Protein AF-A0A938ETY9-F1 (afdb_monomer_lite)

Structure (mmCIF, N/CA/C/O backbone):
data_AF-A0A938ETY9-F1
#
_entry.id   AF-A0A938ETY9-F1
#
loop_
_atom_site.group_PDB
_atom_site.id
_atom_site.type_symbol
_atom_site.label_atom_id
_atom_site.label_alt_id
_atom_site.label_comp_id
_atom_site.label_asym_id
_atom_site.label_entity_id
_atom_site.label_seq_id
_atom_site.pdbx_PDB_ins_code
_atom_site.Cartn_x
_atom_site.Cartn_y
_atom_site.Cartn_z
_atom_site.occupancy
_atom_site.B_iso_or_equiv
_atom_site.auth_seq_id
_atom_site.auth_comp_id
_atom_site.auth_asym_id
_atom_site.auth_atom_id
_atom_site.pdbx_PDB_model_num
ATOM 1 N N . MET A 1 1 ? 8.915 -9.942 -6.427 1.00 83.00 1 MET A N 1
ATOM 2 C CA . MET A 1 1 ? 9.660 -8.793 -6.999 1.00 83.00 1 MET A CA 1
ATOM 3 C C . MET A 1 1 ? 10.674 -9.267 -8.047 1.00 83.00 1 MET A C 1
ATOM 5 O O . MET A 1 1 ? 11.143 -10.395 -7.948 1.00 83.00 1 MET A O 1
ATOM 9 N N . VAL A 1 2 ? 10.966 -8.439 -9.049 1.00 86.56 2 VAL A N 1
ATOM 10 C CA . VAL A 1 2 ? 11.910 -8.618 -10.162 1.00 86.56 2 VAL A CA 1
ATOM 11 C C . VAL A 1 2 ? 12.822 -7.395 -10.274 1.00 86.56 2 VAL A C 1
ATOM 13 O O . VAL A 1 2 ? 12.471 -6.306 -9.812 1.00 86.56 2 VAL A O 1
ATOM 16 N N . LEU A 1 3 ? 13.989 -7.602 -10.878 1.00 88.69 3 LEU A N 1
ATOM 17 C CA . LEU A 1 3 ? 14.962 -6.559 -11.181 1.00 88.69 3 LEU A CA 1
ATOM 18 C C . LEU A 1 3 ? 14.687 -5.970 -12.567 1.00 88.69 3 LEU A C 1
ATOM 20 O O . LEU A 1 3 ? 14.508 -6.713 -13.529 1.00 88.69 3 LEU A O 1
ATOM 24 N N . LEU A 1 4 ? 14.698 -4.644 -12.658 1.00 87.69 4 LEU A N 1
ATOM 25 C CA . LEU A 1 4 ? 14.612 -3.883 -13.901 1.00 87.69 4 LEU A CA 1
ATOM 26 C C . LEU A 1 4 ? 15.949 -3.166 -14.131 1.00 87.69 4 LEU A C 1
ATOM 28 O O . LEU A 1 4 ? 16.333 -2.306 -13.337 1.00 87.69 4 LEU A O 1
ATOM 32 N N . LYS A 1 5 ? 16.661 -3.520 -15.203 1.00 86.12 5 LYS A N 1
ATOM 33 C CA . LYS A 1 5 ? 17.934 -2.901 -15.604 1.00 86.12 5 LYS A CA 1
ATOM 34 C C . LYS A 1 5 ? 17.724 -1.591 -16.366 1.00 86.12 5 LYS A C 1
ATOM 36 O O . LYS A 1 5 ? 16.824 -1.493 -17.211 1.00 86.12 5 LYS A O 1
ATOM 41 N N . LYS A 1 6 ? 18.611 -0.625 -16.112 1.00 80.69 6 LYS A N 1
ATOM 42 C CA . LYS A 1 6 ? 18.756 0.621 -16.879 1.00 80.69 6 LYS A CA 1
ATOM 43 C C . LYS A 1 6 ? 19.886 0.564 -17.922 1.00 80.69 6 LYS A C 1
ATOM 45 O O . LYS A 1 6 ? 20.919 -0.042 -17.646 1.00 80.69 6 LYS A O 1
ATOM 50 N N . PRO A 1 7 ? 19.766 1.345 -19.015 1.00 77.25 7 PRO A N 1
ATOM 51 C CA . PRO A 1 7 ? 18.503 1.761 -19.632 1.00 77.25 7 PRO A CA 1
ATOM 52 C C . PRO A 1 7 ? 17.811 0.540 -20.268 1.00 77.25 7 PRO A C 1
ATOM 54 O O . PRO A 1 7 ? 18.470 -0.446 -20.583 1.00 77.25 7 PRO A O 1
ATOM 57 N N . GLY A 1 8 ? 16.491 0.580 -20.459 1.00 83.50 8 GLY A N 1
ATOM 58 C CA . GLY A 1 8 ? 15.776 -0.472 -21.194 1.00 83.50 8 GLY A CA 1
ATOM 59 C C . GLY A 1 8 ? 14.474 -0.874 -20.521 1.00 83.50 8 GLY A C 1
ATOM 60 O O . GLY A 1 8 ? 13.440 -0.279 -20.795 1.00 83.50 8 GLY A O 1
ATOM 61 N N . SER A 1 9 ? 14.531 -1.849 -19.609 1.00 88.75 9 SER A N 1
ATOM 62 C CA . SER A 1 9 ? 13.335 -2.413 -18.947 1.00 88.75 9 SER A CA 1
ATOM 63 C C . SER A 1 9 ? 12.572 -1.425 -18.055 1.00 88.75 9 SER A C 1
ATOM 65 O O . SER A 1 9 ? 11.442 -1.692 -17.651 1.00 88.75 9 SER A O 1
ATOM 67 N N . ILE A 1 10 ? 13.179 -0.276 -17.747 1.00 93.31 10 ILE A N 1
ATOM 68 C CA . ILE A 1 10 ? 12.539 0.817 -17.027 1.00 93.31 10 ILE A CA 1
ATOM 69 C C . ILE A 1 10 ? 13.013 2.178 -17.525 1.00 93.31 10 ILE A C 1
ATOM 71 O O . ILE A 1 10 ? 14.208 2.412 -17.731 1.00 93.31 10 ILE A O 1
ATOM 75 N N . SER A 1 11 ? 12.074 3.112 -17.638 1.00 92.81 11 SER A N 1
ATOM 76 C CA . SER A 1 11 ? 12.370 4.536 -17.772 1.00 92.81 11 SER A CA 1
ATOM 77 C C . SER A 1 11 ? 11.334 5.373 -17.026 1.00 92.81 11 SER A C 1
ATOM 79 O O . SER A 1 11 ? 10.217 4.927 -16.768 1.00 92.81 11 SER A O 1
ATOM 81 N N . PHE A 1 12 ? 11.709 6.587 -16.635 1.00 89.75 12 PHE A N 1
ATOM 82 C CA . PHE A 1 12 ? 10.790 7.519 -15.998 1.00 89.75 12 PHE A CA 1
ATOM 83 C C . PHE A 1 12 ? 11.044 8.936 -16.503 1.00 89.75 12 PHE A C 1
ATOM 85 O O . PHE A 1 12 ? 12.187 9.375 -16.628 1.00 89.75 12 PHE A O 1
ATOM 92 N N . ASN A 1 13 ? 9.964 9.659 -16.768 1.00 87.06 13 ASN A N 1
ATOM 93 C CA . ASN A 1 13 ? 9.965 11.099 -16.999 1.00 87.06 13 ASN A CA 1
ATOM 94 C C . ASN A 1 13 ? 8.938 11.721 -16.041 1.00 87.06 13 ASN A C 1
ATOM 96 O O . ASN A 1 13 ? 8.049 11.012 -15.599 1.00 87.06 13 ASN A O 1
ATOM 100 N N . LYS A 1 14 ? 9.077 13.003 -15.678 1.00 79.94 14 LYS A N 1
ATOM 101 C CA . LYS A 1 14 ? 8.240 13.779 -14.724 1.00 79.94 14 LYS A CA 1
ATOM 102 C C . LYS A 1 14 ? 7.082 13.026 -14.025 1.00 79.94 14 LYS A C 1
ATOM 104 O O . LYS A 1 14 ? 7.160 12.809 -12.820 1.00 79.94 14 LYS A O 1
ATOM 109 N N . ASN A 1 15 ? 6.043 12.638 -14.775 1.00 87.00 15 ASN A N 1
ATOM 110 C CA . ASN A 1 15 ? 4.833 11.977 -14.269 1.00 87.00 15 ASN A CA 1
ATOM 111 C C . ASN A 1 15 ? 4.540 10.599 -14.900 1.00 87.00 15 ASN A C 1
ATOM 113 O O . ASN A 1 15 ? 3.442 10.072 -14.723 1.00 87.00 15 ASN A O 1
ATOM 117 N N . GLN A 1 16 ? 5.466 10.030 -15.668 1.00 94.06 16 GLN A N 1
ATOM 118 C CA . GLN A 1 16 ? 5.299 8.750 -16.348 1.00 94.06 16 GLN A CA 1
ATOM 119 C C . GLN A 1 16 ? 6.399 7.771 -15.945 1.00 94.06 16 GLN A C 1
ATOM 121 O O . GLN A 1 16 ? 7.589 8.095 -15.981 1.00 94.06 16 GLN A O 1
ATOM 126 N N . LEU A 1 17 ? 5.990 6.555 -15.611 1.00 95.44 17 LEU A N 1
ATOM 127 C CA . LEU A 1 17 ? 6.859 5.409 -15.388 1.00 95.44 17 LEU A CA 1
ATOM 128 C C . LEU A 1 17 ? 6.568 4.371 -16.470 1.00 95.44 17 LEU A C 1
ATOM 130 O O . LEU A 1 17 ? 5.429 3.939 -16.598 1.00 95.44 17 LEU A O 1
ATOM 134 N N . TYR A 1 18 ? 7.582 3.954 -17.216 1.00 96.69 18 TYR A N 1
ATOM 135 C CA . TYR A 1 18 ? 7.476 2.884 -18.203 1.00 96.69 18 TYR A CA 1
ATOM 136 C C . TYR A 1 18 ? 8.218 1.660 -17.683 1.00 96.69 18 TYR A C 1
ATOM 138 O O . TYR A 1 18 ? 9.385 1.764 -17.301 1.00 96.69 18 TYR A O 1
ATOM 146 N N . VAL A 1 19 ? 7.543 0.515 -17.675 1.00 96.75 19 VAL A N 1
ATOM 147 C CA . VAL A 1 19 ? 8.078 -0.782 -17.260 1.00 96.75 19 VAL A CA 1
ATOM 148 C C . VAL A 1 19 ? 7.863 -1.771 -18.403 1.00 96.75 19 VAL A C 1
ATOM 150 O O . VAL A 1 19 ? 6.727 -2.126 -18.713 1.00 96.75 19 VAL A O 1
ATOM 153 N N . ASP A 1 20 ? 8.950 -2.225 -19.024 1.00 96.56 20 ASP A N 1
ATOM 154 C CA . ASP A 1 20 ? 8.904 -3.272 -20.047 1.00 96.56 20 ASP A CA 1
ATOM 155 C C . ASP A 1 20 ? 9.263 -4.619 -19.414 1.00 96.56 20 ASP A C 1
ATOM 157 O O . ASP A 1 20 ? 10.429 -4.915 -19.137 1.00 96.56 20 ASP A O 1
ATOM 161 N N . LEU A 1 21 ? 8.233 -5.423 -19.156 1.00 95.25 21 LEU A N 1
ATOM 162 C CA . LEU A 1 21 ? 8.361 -6.752 -18.574 1.00 95.25 21 LEU A CA 1
ATOM 163 C C . LEU A 1 21 ? 8.726 -7.826 -19.607 1.00 95.25 21 LEU A C 1
ATOM 165 O O . LEU A 1 21 ? 9.044 -8.941 -19.196 1.00 95.25 21 LEU A O 1
ATOM 169 N N . ASP A 1 22 ? 8.727 -7.516 -20.908 1.00 93.88 22 ASP A N 1
ATOM 170 C CA . ASP A 1 22 ? 9.232 -8.433 -21.944 1.00 93.88 22 ASP A CA 1
ATOM 171 C C . ASP A 1 22 ? 10.755 -8.561 -21.896 1.00 93.88 22 ASP A C 1
ATOM 173 O O . ASP A 1 22 ? 11.319 -9.550 -22.357 1.00 93.88 22 ASP A O 1
ATOM 177 N N . LEU A 1 23 ? 11.421 -7.576 -21.289 1.00 91.81 23 LEU A N 1
ATOM 178 C CA . LEU A 1 23 ? 12.871 -7.529 -21.118 1.00 91.81 23 LEU A CA 1
ATOM 179 C C . LEU A 1 23 ? 13.336 -8.113 -19.773 1.00 91.81 23 LEU A C 1
ATOM 181 O O . LEU A 1 23 ? 14.501 -7.958 -19.403 1.00 91.81 23 LEU A O 1
ATOM 185 N N . VAL A 1 24 ? 12.433 -8.743 -19.013 1.00 88.31 24 VAL A N 1
ATOM 186 C CA . VAL A 1 24 ? 12.694 -9.218 -17.650 1.00 88.31 24 VAL A CA 1
ATOM 187 C C . VAL A 1 24 ? 12.648 -10.737 -17.584 1.00 88.31 24 VAL A C 1
ATOM 189 O O . VAL A 1 24 ? 11.652 -11.373 -17.923 1.00 88.31 24 VAL A O 1
ATOM 192 N N . GLU A 1 25 ? 13.704 -11.332 -17.036 1.00 82.75 25 GLU A N 1
ATOM 193 C CA . GLU A 1 25 ? 13.721 -12.758 -16.729 1.00 82.75 25 GLU A CA 1
ATOM 194 C C . GLU A 1 25 ? 13.079 -13.027 -15.354 1.00 82.75 25 GLU A C 1
ATOM 196 O O . GLU A 1 25 ? 13.623 -12.702 -14.296 1.00 82.75 25 GLU A O 1
ATOM 201 N N . PHE A 1 26 ? 11.892 -13.638 -15.350 1.00 79.31 26 PHE A N 1
ATOM 202 C CA . PHE A 1 26 ? 11.119 -13.902 -14.124 1.00 79.31 26 PHE A CA 1
ATOM 203 C C . PHE A 1 26 ? 11.661 -15.049 -13.254 1.00 79.31 26 PHE A C 1
ATOM 205 O O . PHE A 1 26 ? 11.213 -15.230 -12.120 1.00 79.31 26 PHE A O 1
ATOM 212 N N . ASN A 1 27 ? 12.623 -15.823 -13.753 1.00 68.94 27 ASN A N 1
ATOM 213 C CA . ASN A 1 27 ? 13.324 -16.860 -12.989 1.00 68.94 27 ASN A CA 1
ATOM 214 C C . ASN A 1 27 ? 14.191 -16.262 -11.855 1.00 68.94 27 ASN A C 1
ATOM 216 O O . ASN A 1 27 ? 14.347 -16.895 -10.811 1.00 68.94 27 ASN A O 1
ATOM 220 N N . ASN A 1 28 ? 14.637 -15.008 -11.989 1.00 61.06 28 ASN A N 1
ATOM 221 C CA . ASN A 1 28 ? 15.436 -14.273 -11.005 1.00 61.06 28 ASN A CA 1
ATOM 222 C C . ASN A 1 28 ? 14.569 -13.459 -10.027 1.00 61.06 28 ASN A C 1
ATOM 224 O O . ASN A 1 28 ? 14.772 -12.264 -9.803 1.00 61.06 28 ASN A O 1
ATOM 228 N N . THR A 1 29 ? 13.560 -14.101 -9.430 1.00 68.25 29 THR A N 1
ATOM 229 C CA . THR A 1 29 ? 12.714 -13.445 -8.423 1.00 68.25 29 THR A CA 1
ATOM 230 C C . THR A 1 29 ? 13.447 -13.272 -7.095 1.00 68.25 29 THR A C 1
ATOM 232 O O . THR A 1 29 ? 13.971 -14.217 -6.504 1.00 68.25 29 THR A O 1
ATOM 235 N N . ILE A 1 30 ? 13.419 -12.049 -6.566 1.00 69.94 30 ILE A N 1
ATOM 236 C CA . ILE A 1 30 ? 13.872 -11.767 -5.204 1.00 69.94 30 ILE A CA 1
ATOM 237 C C . ILE A 1 30 ? 12.783 -12.247 -4.249 1.00 69.94 30 ILE A C 1
ATOM 239 O O . ILE A 1 30 ? 11.708 -11.648 -4.166 1.00 69.94 30 ILE A O 1
ATOM 243 N N . LYS A 1 31 ? 13.067 -13.359 -3.564 1.00 69.19 31 LYS A N 1
ATOM 244 C CA . LYS A 1 31 ? 12.112 -14.062 -2.693 1.00 69.19 31 LYS A CA 1
ATOM 245 C C . LYS A 1 31 ? 12.120 -13.590 -1.237 1.00 69.19 31 LYS A C 1
ATOM 247 O O . LYS A 1 31 ? 11.192 -13.907 -0.509 1.00 69.19 31 LYS A O 1
ATOM 252 N N . ASN A 1 32 ? 13.159 -12.883 -0.784 1.00 70.44 32 ASN A N 1
ATOM 253 C CA . ASN A 1 32 ? 13.283 -12.476 0.619 1.00 70.44 32 ASN A CA 1
ATOM 254 C C . ASN A 1 32 ? 14.097 -11.181 0.806 1.00 70.44 32 ASN A C 1
ATOM 256 O O . ASN A 1 32 ? 14.775 -10.709 -0.109 1.00 70.44 32 ASN A O 1
ATOM 260 N N . ASP A 1 33 ? 14.039 -10.628 2.022 1.00 73.94 33 ASP A N 1
ATOM 261 C CA . ASP A 1 33 ? 14.703 -9.372 2.405 1.00 73.94 33 ASP A CA 1
ATOM 262 C C . ASP A 1 33 ? 16.231 -9.413 2.309 1.00 73.94 33 ASP A C 1
ATOM 264 O O . ASP A 1 33 ? 16.859 -8.389 2.030 1.00 73.94 33 ASP A O 1
ATOM 268 N N . LYS A 1 34 ? 16.839 -10.580 2.542 1.00 74.88 34 LYS A N 1
ATOM 269 C CA . LYS A 1 34 ? 18.291 -10.750 2.439 1.00 74.88 34 LYS A CA 1
ATOM 270 C C . LYS A 1 34 ? 18.729 -10.606 0.984 1.00 74.88 34 LYS A C 1
ATOM 272 O O . LYS A 1 34 ? 19.590 -9.782 0.692 1.00 74.88 34 LYS A O 1
ATOM 277 N N . ASN A 1 35 ? 18.071 -11.331 0.082 1.00 75.81 35 ASN A N 1
ATOM 278 C CA . ASN A 1 35 ? 18.315 -11.247 -1.354 1.00 75.81 35 ASN A CA 1
ATOM 279 C C . ASN A 1 35 ? 18.065 -9.822 -1.854 1.00 75.81 35 ASN A C 1
ATOM 281 O O . ASN A 1 35 ? 18.886 -9.296 -2.593 1.00 75.81 35 ASN A O 1
ATOM 285 N N . PHE A 1 36 ? 17.001 -9.163 -1.378 1.00 77.19 36 PHE A N 1
ATOM 286 C CA . PHE A 1 36 ? 16.728 -7.767 -1.717 1.00 77.19 36 PHE A CA 1
ATOM 287 C C . PHE A 1 36 ? 17.911 -6.855 -1.387 1.00 77.19 36 PHE A C 1
ATOM 289 O O . PHE A 1 36 ? 18.381 -6.139 -2.263 1.00 77.19 36 PHE A O 1
ATOM 296 N N . LYS A 1 37 ? 18.432 -6.912 -0.152 1.00 74.25 37 LYS A N 1
ATOM 297 C CA . LYS A 1 37 ? 19.586 -6.095 0.256 1.00 74.25 37 LYS A CA 1
ATOM 298 C C . LYS A 1 37 ? 20.831 -6.378 -0.585 1.00 74.25 37 LYS A C 1
ATOM 300 O O . LYS A 1 37 ? 21.532 -5.437 -0.937 1.00 74.25 37 LYS A O 1
ATOM 305 N N . CYS A 1 38 ? 21.099 -7.645 -0.892 1.00 74.06 38 CYS A N 1
ATOM 306 C CA . CYS A 1 38 ? 22.263 -8.044 -1.684 1.00 74.06 38 CYS A CA 1
ATOM 307 C C . CYS A 1 38 ? 22.163 -7.624 -3.158 1.00 74.06 38 CYS A C 1
ATOM 309 O O . CYS A 1 38 ? 23.188 -7.484 -3.811 1.00 74.06 38 CYS A O 1
ATOM 311 N N . SER A 1 39 ? 20.952 -7.425 -3.679 1.00 76.50 39 SER A N 1
ATOM 312 C CA . SER A 1 39 ? 20.718 -7.057 -5.078 1.00 76.50 39 SER A CA 1
ATOM 313 C C . SER A 1 39 ? 20.667 -5.545 -5.328 1.00 76.50 39 SER A C 1
ATOM 315 O O . SER A 1 39 ? 20.425 -5.142 -6.465 1.00 76.50 39 SER A O 1
ATOM 317 N N . ILE A 1 40 ? 20.838 -4.701 -4.299 1.00 79.94 40 ILE A N 1
ATOM 318 C CA . ILE A 1 40 ? 20.800 -3.238 -4.457 1.00 79.94 40 ILE A CA 1
ATOM 319 C C . ILE A 1 40 ? 22.006 -2.803 -5.281 1.00 79.94 40 ILE A C 1
ATOM 321 O O . ILE A 1 40 ? 23.141 -2.893 -4.821 1.00 79.94 40 ILE A O 1
ATOM 325 N N . ALA A 1 41 ? 21.734 -2.288 -6.476 1.00 79.62 41 ALA A N 1
ATOM 326 C CA . ALA A 1 41 ? 22.740 -1.735 -7.363 1.00 79.62 41 ALA A CA 1
ATOM 327 C C . ALA A 1 41 ? 22.202 -0.464 -8.051 1.00 79.62 41 ALA A C 1
ATOM 329 O O . ALA A 1 41 ? 20.999 -0.402 -8.338 1.00 79.62 41 ALA A O 1
ATOM 330 N N . PRO A 1 42 ? 23.041 0.560 -8.306 1.00 80.12 42 PRO A N 1
ATOM 331 C CA . PRO A 1 42 ? 22.608 1.829 -8.906 1.00 80.12 42 PRO A CA 1
ATOM 332 C C . PRO A 1 42 ? 21.899 1.689 -10.263 1.00 80.12 42 PRO A C 1
ATOM 334 O O . PRO A 1 42 ? 21.017 2.483 -10.599 1.00 80.12 42 PRO A O 1
ATOM 337 N N . GLU A 1 43 ? 22.275 0.676 -11.037 1.00 84.69 43 GLU A N 1
ATOM 338 C CA . GLU A 1 43 ? 21.763 0.376 -12.373 1.00 84.69 43 GLU A CA 1
ATOM 339 C C . GLU A 1 43 ? 20.429 -0.387 -12.373 1.00 84.69 43 GLU A C 1
ATOM 341 O O . GLU A 1 43 ? 19.807 -0.527 -13.429 1.00 84.69 43 GLU A O 1
ATOM 346 N N . ASN A 1 44 ? 19.968 -0.844 -11.204 1.00 88.88 44 ASN A N 1
ATOM 347 C CA . ASN A 1 44 ? 18.790 -1.693 -11.070 1.00 88.88 44 ASN A CA 1
ATOM 348 C C . ASN A 1 44 ? 17.676 -1.021 -10.271 1.00 88.88 44 ASN A C 1
ATOM 350 O O . ASN A 1 44 ? 17.912 -0.325 -9.283 1.00 88.88 44 ASN A O 1
ATOM 354 N N . TYR A 1 45 ? 16.444 -1.290 -10.693 1.00 90.94 45 TYR A N 1
ATOM 355 C CA . TYR A 1 45 ? 15.218 -0.953 -9.983 1.00 90.94 45 TYR A CA 1
ATOM 356 C C . TYR A 1 45 ? 14.500 -2.219 -9.567 1.00 90.94 45 TYR A C 1
ATOM 358 O O . TYR A 1 45 ? 14.602 -3.257 -10.222 1.00 90.94 45 TYR A O 1
ATOM 366 N N . PHE A 1 46 ? 13.734 -2.117 -8.491 1.00 91.38 46 PHE A N 1
ATOM 367 C CA . PHE A 1 46 ? 12.943 -3.226 -7.996 1.00 91.38 46 PHE A CA 1
ATOM 368 C C . PHE A 1 46 ? 11.468 -2.997 -8.287 1.00 91.38 46 PHE A C 1
ATOM 370 O O . PHE A 1 46 ? 10.881 -2.004 -7.856 1.00 91.38 46 PHE A O 1
ATOM 377 N N . TRP A 1 47 ? 10.874 -3.952 -8.996 1.00 93.06 47 TRP A N 1
ATOM 378 C CA . TRP A 1 47 ? 9.454 -3.971 -9.323 1.00 93.06 47 TRP A CA 1
ATOM 379 C C . TRP A 1 47 ? 8.832 -5.271 -8.814 1.00 93.06 47 TRP A C 1
ATOM 381 O O . TRP A 1 47 ? 9.297 -6.361 -9.101 1.00 93.06 47 TRP A O 1
ATOM 391 N N . LEU A 1 48 ? 7.787 -5.311 -8.012 1.00 93.62 48 LEU A N 1
ATOM 392 C CA . LEU A 1 48 ? 6.900 -4.264 -7.548 1.00 93.62 48 LEU A CA 1
ATOM 393 C C . LEU A 1 48 ? 6.754 -4.375 -6.029 1.00 93.62 48 LEU A C 1
ATOM 395 O O . LEU A 1 48 ? 6.591 -5.502 -5.542 1.00 93.62 48 LEU A O 1
ATOM 399 N N . SER A 1 49 ? 6.772 -3.244 -5.327 1.00 94.69 49 SER A N 1
ATOM 400 C CA . SER A 1 49 ? 6.308 -3.104 -3.939 1.00 94.69 49 SER A CA 1
ATOM 401 C C . SER A 1 49 ? 5.116 -2.156 -3.887 1.00 94.69 49 SER A C 1
ATOM 403 O O . SER A 1 49 ? 4.909 -1.354 -4.799 1.00 94.69 49 SER A O 1
ATOM 405 N N . GLY A 1 50 ? 4.337 -2.197 -2.816 1.00 94.56 50 GLY A N 1
ATOM 406 C CA . GLY A 1 50 ? 3.284 -1.212 -2.632 1.00 94.56 50 GLY A CA 1
ATOM 407 C C . GLY A 1 50 ? 2.287 -1.577 -1.557 1.00 94.56 50 GLY A C 1
ATOM 408 O O . GLY A 1 50 ? 2.421 -2.586 -0.872 1.00 94.56 50 GLY A O 1
ATOM 409 N N . GLY A 1 51 ? 1.300 -0.709 -1.417 1.00 94.75 51 GLY A N 1
ATOM 410 C CA . GLY A 1 51 ? 0.208 -0.846 -0.471 1.00 94.75 51 GLY A CA 1
ATOM 411 C C . GLY A 1 51 ? -0.420 0.514 -0.215 1.00 94.75 51 GLY A C 1
ATOM 412 O O . GLY A 1 51 ? -0.328 1.409 -1.061 1.00 94.75 51 GLY A O 1
ATOM 413 N N . GLY A 1 52 ? -1.079 0.699 0.920 1.00 96.50 52 GLY A N 1
ATOM 414 C CA . GLY A 1 52 ? -1.883 1.898 1.101 1.00 96.50 52 GLY A CA 1
ATOM 415 C C . GLY A 1 52 ? -2.268 2.231 2.524 1.00 96.50 52 GLY A C 1
ATOM 416 O O . GLY A 1 52 ? -1.793 1.649 3.497 1.00 96.50 52 GLY A O 1
ATOM 417 N N . THR A 1 53 ? -3.130 3.233 2.620 1.00 97.25 53 THR A N 1
ATOM 418 C CA . THR A 1 53 ? -3.773 3.654 3.862 1.00 97.25 53 THR A CA 1
ATOM 419 C C . THR A 1 53 ? -5.147 4.252 3.565 1.00 97.25 53 THR A C 1
ATOM 421 O O . THR A 1 53 ? -5.520 4.461 2.405 1.00 97.25 53 THR A O 1
ATOM 424 N N . ILE A 1 54 ? -5.895 4.538 4.624 1.00 97.25 54 ILE A N 1
ATOM 425 C CA . ILE A 1 54 ? -7.226 5.133 4.574 1.00 97.25 54 ILE A CA 1
ATOM 426 C C . ILE A 1 54 ? -7.189 6.434 5.374 1.00 97.25 54 ILE A C 1
ATOM 428 O O . ILE A 1 54 ? -6.725 6.446 6.513 1.00 97.25 54 ILE A O 1
ATOM 432 N N . ILE A 1 55 ? -7.670 7.517 4.767 1.00 96.31 55 ILE A N 1
ATOM 433 C CA . ILE A 1 55 ? -7.862 8.813 5.409 1.00 96.31 55 ILE A CA 1
ATOM 434 C C . ILE A 1 55 ? -9.210 8.816 6.128 1.00 96.31 55 ILE A C 1
ATOM 436 O O . ILE A 1 55 ? -10.245 8.587 5.496 1.00 96.31 55 ILE A O 1
ATOM 440 N N . PHE A 1 56 ? -9.188 9.149 7.414 1.00 94.00 56 PHE A N 1
ATOM 441 C CA . PHE A 1 56 ? -10.363 9.414 8.243 1.00 94.00 56 PHE A CA 1
ATOM 442 C C . PHE A 1 56 ? -10.364 10.873 8.697 1.00 94.00 56 PHE A C 1
ATOM 444 O O . PHE A 1 56 ? -9.301 11.443 8.951 1.00 94.00 56 PHE A O 1
ATOM 451 N N . GLU A 1 57 ? -11.560 11.466 8.768 1.00 90.56 57 GLU A N 1
ATOM 452 C CA . GLU A 1 57 ? -11.794 12.845 9.244 1.00 90.56 57 GLU A CA 1
ATOM 453 C C . GLU A 1 57 ? -10.827 13.889 8.639 1.00 90.56 57 GLU A C 1
ATOM 455 O O . GLU A 1 57 ? -10.425 14.854 9.280 1.00 90.56 57 GLU A O 1
ATOM 460 N N . ASP A 1 58 ? -10.430 13.681 7.379 1.00 91.38 58 ASP A N 1
ATOM 461 C CA . ASP A 1 58 ? -9.545 14.547 6.582 1.00 91.38 58 ASP A CA 1
ATOM 462 C C . ASP A 1 58 ? -8.104 14.743 7.087 1.00 91.38 58 ASP A C 1
ATOM 464 O O . ASP A 1 58 ? -7.311 15.406 6.416 1.00 91.38 58 ASP A O 1
ATOM 468 N N . ASN A 1 59 ? -7.722 14.188 8.236 1.00 94.81 59 ASN A N 1
ATOM 469 C CA . ASN A 1 59 ? -6.404 14.428 8.837 1.00 94.81 59 ASN A CA 1
ATOM 470 C C . ASN A 1 59 ? -5.765 13.201 9.506 1.00 94.81 59 ASN A C 1
ATOM 472 O O . ASN A 1 59 ? -4.598 13.292 9.904 1.00 94.81 59 ASN A O 1
ATOM 476 N N . PHE A 1 60 ? -6.469 12.071 9.604 1.00 96.25 60 PHE A N 1
ATOM 477 C CA . PHE A 1 60 ? -5.938 10.848 10.197 1.00 96.25 60 PHE A CA 1
ATOM 478 C C . PHE A 1 60 ? -5.685 9.764 9.157 1.00 96.25 60 PHE A C 1
ATOM 480 O O . PHE A 1 60 ? -6.483 9.569 8.249 1.00 96.25 60 PHE A O 1
ATOM 487 N N . ILE A 1 61 ? -4.593 9.022 9.326 1.00 97.19 61 ILE A N 1
ATOM 488 C CA . ILE A 1 61 ? -4.305 7.789 8.587 1.00 97.19 61 ILE A CA 1
ATOM 489 C C . ILE A 1 61 ? -3.903 6.676 9.547 1.00 97.19 61 ILE A C 1
ATOM 491 O O . ILE A 1 61 ? -3.384 6.942 10.633 1.00 97.19 61 ILE A O 1
ATOM 495 N N . PHE A 1 62 ? -4.081 5.426 9.129 1.00 96.62 62 PHE A N 1
ATOM 496 C CA . PHE A 1 62 ? -3.511 4.293 9.849 1.00 96.62 62 PHE A CA 1
ATOM 497 C C . PHE A 1 62 ? -2.058 4.056 9.449 1.00 96.62 62 PHE A C 1
ATOM 499 O O . PHE A 1 62 ? -1.719 4.045 8.261 1.00 96.62 62 PHE A O 1
ATOM 506 N N . LEU A 1 63 ? -1.223 3.833 10.460 1.00 97.56 63 LEU A N 1
ATOM 507 C CA . LEU A 1 63 ? 0.167 3.414 10.340 1.00 97.56 63 LEU A CA 1
ATOM 508 C C . LEU A 1 63 ? 0.386 2.124 11.123 1.00 97.56 63 LEU A C 1
ATOM 510 O O . LEU A 1 63 ? -0.213 1.915 12.175 1.00 97.56 63 LEU A O 1
ATOM 514 N N . VAL A 1 64 ? 1.322 1.308 10.660 1.00 96.94 64 VAL A N 1
ATOM 515 C CA . VAL A 1 64 ? 1.839 0.157 11.397 1.00 96.94 64 VAL A CA 1
ATOM 516 C C . VAL A 1 64 ? 3.267 0.442 11.847 1.00 96.94 64 VAL A C 1
ATOM 518 O O . VAL A 1 64 ? 4.087 0.968 11.083 1.00 96.94 64 VAL A O 1
ATOM 521 N N . LYS A 1 65 ? 3.587 0.106 13.098 1.00 96.25 65 LYS A N 1
ATOM 522 C CA . LYS A 1 65 ? 4.964 0.163 13.591 1.00 96.25 65 LYS A CA 1
ATOM 523 C C . LYS A 1 65 ? 5.652 -1.170 13.326 1.00 96.25 65 LYS A C 1
ATOM 525 O O . LYS A 1 65 ? 5.235 -2.211 13.826 1.00 96.25 65 LYS A O 1
ATOM 530 N N . ARG A 1 66 ? 6.727 -1.137 12.539 1.00 94.06 66 ARG A N 1
ATOM 531 C CA . ARG A 1 66 ? 7.528 -2.327 12.235 1.00 94.06 66 ARG A CA 1
ATOM 532 C C . ARG A 1 66 ? 8.287 -2.779 13.480 1.00 94.06 66 ARG A C 1
ATOM 534 O O . ARG A 1 66 ? 8.809 -1.947 14.223 1.00 94.06 66 ARG A O 1
ATOM 541 N N . ASN A 1 67 ? 8.411 -4.093 13.664 1.00 91.88 67 ASN A N 1
ATOM 542 C CA . ASN A 1 67 ? 9.179 -4.672 14.768 1.00 91.88 67 ASN A CA 1
ATOM 543 C C . ASN A 1 67 ? 10.635 -4.184 14.732 1.00 91.88 67 ASN A C 1
ATOM 545 O O . ASN A 1 67 ? 11.192 -3.969 13.647 1.00 91.88 67 ASN A O 1
ATOM 549 N N . SER A 1 68 ? 11.260 -4.036 15.904 1.00 92.69 68 SER A N 1
ATOM 550 C CA . SER A 1 68 ? 12.681 -3.670 16.040 1.00 92.69 68 SER A CA 1
ATOM 551 C C . SER A 1 68 ? 13.610 -4.641 15.317 1.00 92.69 68 SER A C 1
ATOM 553 O O . SER A 1 68 ? 14.667 -4.240 14.848 1.00 92.69 68 SER A O 1
ATOM 555 N N . ASP A 1 69 ? 13.175 -5.888 15.167 1.00 88.50 69 ASP A N 1
ATOM 556 C CA . ASP A 1 69 ? 13.991 -6.965 14.606 1.00 88.50 69 ASP A CA 1
ATOM 557 C C . ASP A 1 69 ? 13.716 -7.166 13.105 1.00 88.50 69 ASP A C 1
ATOM 559 O O . ASP A 1 69 ? 14.225 -8.093 12.475 1.00 88.50 69 ASP A O 1
ATOM 563 N N . SER A 1 70 ? 12.904 -6.289 12.498 1.00 86.75 70 SER A N 1
ATOM 564 C CA . SER A 1 70 ? 12.614 -6.341 11.064 1.00 86.75 70 SER A CA 1
ATOM 565 C C . SER A 1 70 ? 13.888 -6.108 10.254 1.00 86.75 70 SER A C 1
ATOM 567 O O . SER A 1 70 ? 14.564 -5.092 10.417 1.00 86.75 70 SER A O 1
ATOM 569 N N . ILE A 1 71 ? 14.172 -6.988 9.290 1.00 84.44 71 ILE A N 1
ATOM 570 C CA . ILE A 1 71 ? 15.367 -6.879 8.435 1.00 84.44 71 ILE A CA 1
ATOM 571 C C . ILE A 1 71 ? 15.385 -5.539 7.685 1.00 84.44 71 ILE A C 1
ATOM 573 O O . ILE A 1 71 ? 16.444 -4.926 7.505 1.00 84.44 71 ILE A O 1
ATOM 577 N N . LEU A 1 72 ? 14.217 -5.072 7.242 1.00 84.12 72 LEU A N 1
ATOM 578 C CA . LEU A 1 72 ? 14.044 -3.778 6.596 1.00 84.12 72 LEU A CA 1
ATOM 579 C C . LEU A 1 72 ? 13.252 -2.818 7.470 1.00 84.12 72 LEU A C 1
ATOM 581 O O . LEU A 1 72 ? 12.157 -3.139 7.936 1.00 84.12 72 LEU A O 1
ATOM 585 N N . ASN A 1 73 ? 13.798 -1.606 7.593 1.00 90.00 73 ASN A N 1
ATOM 586 C CA . ASN A 1 73 ? 13.200 -0.486 8.312 1.00 90.00 73 ASN A CA 1
ATOM 587 C C . ASN A 1 73 ? 12.782 -0.844 9.756 1.00 90.00 73 ASN A C 1
ATOM 589 O O . ASN A 1 73 ? 11.621 -0.631 10.110 1.00 90.00 73 ASN A O 1
ATOM 593 N N . PRO A 1 74 ? 13.693 -1.402 10.577 1.00 93.44 74 PRO A N 1
ATOM 594 C CA . PRO A 1 74 ? 13.3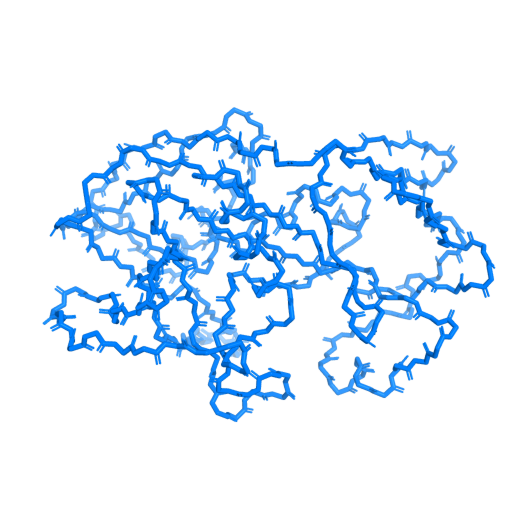83 -1.791 11.951 1.00 93.44 74 PRO A CA 1
ATOM 595 C C . PRO A 1 74 ? 12.887 -0.603 12.777 1.00 93.44 74 PRO A C 1
ATOM 597 O O . PRO A 1 74 ? 13.445 0.492 12.691 1.00 93.44 74 PRO A O 1
ATOM 600 N N . GLY A 1 75 ? 11.825 -0.812 13.558 1.00 95.25 75 GLY A N 1
ATOM 601 C CA . GLY A 1 75 ? 11.263 0.193 14.468 1.00 95.25 75 GLY A CA 1
ATOM 602 C C . GLY A 1 75 ? 10.566 1.388 13.804 1.00 95.25 75 GLY A C 1
ATOM 603 O O . GLY A 1 75 ? 10.061 2.256 14.518 1.00 95.25 75 GLY A O 1
ATOM 604 N N . LYS A 1 76 ? 10.529 1.451 12.466 1.00 97.50 76 LYS A N 1
ATOM 605 C CA . LYS A 1 76 ? 9.924 2.561 11.722 1.00 97.50 76 LYS A CA 1
ATOM 606 C C . LYS A 1 76 ? 8.413 2.402 11.572 1.00 97.50 76 LYS A C 1
ATOM 608 O O . LYS A 1 76 ? 7.901 1.290 11.457 1.00 97.50 76 LYS A O 1
ATOM 613 N N . PHE A 1 77 ? 7.721 3.530 11.488 1.00 98.00 77 PHE A N 1
ATOM 614 C CA . PHE A 1 77 ? 6.330 3.615 11.066 1.00 98.00 77 PHE A CA 1
ATOM 615 C C . PHE A 1 77 ? 6.225 3.505 9.549 1.00 98.00 77 PHE A C 1
ATOM 617 O O . PHE A 1 77 ? 7.019 4.090 8.807 1.00 98.00 77 PHE A O 1
ATOM 624 N N . SER A 1 78 ? 5.235 2.754 9.096 1.00 97.75 78 SER A N 1
ATOM 625 C CA . SER A 1 78 ? 4.962 2.503 7.688 1.00 97.75 78 SER A CA 1
ATOM 626 C C . SER A 1 78 ? 3.460 2.561 7.440 1.00 97.75 78 SER A C 1
ATOM 628 O O . SER A 1 78 ? 2.671 2.379 8.367 1.00 97.75 78 SER A O 1
ATOM 630 N N . ILE A 1 79 ? 3.067 2.766 6.186 1.00 97.19 79 ILE A N 1
ATOM 631 C CA . ILE A 1 79 ? 1.742 2.328 5.737 1.00 97.19 79 ILE A CA 1
ATOM 632 C C . ILE A 1 79 ? 1.771 0.800 5.545 1.00 97.19 79 ILE A C 1
ATOM 634 O O . ILE A 1 79 ? 2.853 0.199 5.573 1.00 97.19 79 ILE A O 1
ATOM 638 N N . PHE A 1 80 ? 0.604 0.183 5.367 1.00 97.12 80 PHE A N 1
ATOM 639 C CA . PHE A 1 80 ? 0.482 -1.250 5.086 1.00 97.12 80 PHE A CA 1
ATOM 640 C C . PHE A 1 80 ? 1.029 -1.512 3.693 1.00 97.12 80 PHE A C 1
ATOM 642 O O . PHE A 1 80 ? 0.556 -0.907 2.728 1.00 97.12 80 PHE A O 1
ATOM 649 N N . THR A 1 81 ? 2.083 -2.317 3.600 1.00 94.88 81 THR A N 1
ATOM 650 C CA . THR A 1 81 ? 2.824 -2.513 2.353 1.00 94.88 81 THR A CA 1
ATOM 651 C C . THR A 1 81 ? 3.450 -3.886 2.305 1.00 94.88 81 THR A C 1
ATOM 653 O O . THR A 1 81 ? 4.176 -4.264 3.229 1.00 94.88 81 THR A O 1
ATOM 656 N N . GLY A 1 82 ? 3.358 -4.496 1.133 1.00 92.94 82 GLY A N 1
ATOM 657 C CA . GLY A 1 82 ? 4.052 -5.723 0.804 1.00 92.94 82 GLY A CA 1
ATOM 658 C C . GLY A 1 82 ? 4.753 -5.645 -0.544 1.00 92.94 82 GLY A C 1
ATOM 659 O O . GLY A 1 82 ? 4.955 -4.582 -1.149 1.00 92.94 82 GLY A O 1
ATOM 660 N N . ARG A 1 83 ? 5.192 -6.814 -0.999 1.00 92.31 83 ARG A N 1
ATOM 661 C CA . ARG A 1 83 ? 5.865 -6.993 -2.284 1.00 92.31 83 ARG A CA 1
ATOM 662 C C . ARG A 1 83 ? 5.034 -7.887 -3.169 1.00 92.31 83 ARG A C 1
ATOM 664 O O . ARG A 1 83 ? 4.389 -8.815 -2.708 1.00 92.31 83 ARG A O 1
ATOM 671 N N . SER A 1 84 ? 5.195 -7.687 -4.469 1.00 93.06 84 SER A N 1
ATOM 672 C CA . SER A 1 84 ? 4.586 -8.564 -5.458 1.00 93.06 84 SER A CA 1
ATOM 673 C C . SER A 1 84 ? 5.011 -10.028 -5.287 1.00 93.06 84 SER A C 1
ATOM 675 O O . SER A 1 84 ? 6.180 -10.389 -5.517 1.00 93.06 84 SER A O 1
ATOM 677 N N . ASN A 1 85 ? 4.032 -10.872 -4.992 1.00 86.69 85 ASN A N 1
ATOM 678 C CA . ASN A 1 85 ? 4.133 -12.306 -4.771 1.00 86.69 85 ASN A CA 1
ATOM 679 C C . ASN A 1 85 ? 4.106 -13.089 -6.085 1.00 86.69 85 ASN A C 1
ATOM 681 O O . ASN A 1 85 ? 4.805 -14.088 -6.233 1.00 86.69 85 ASN A O 1
ATOM 685 N N . ASN A 1 86 ? 3.379 -12.606 -7.094 1.00 90.00 86 ASN A N 1
ATOM 686 C CA . ASN A 1 86 ? 3.168 -13.345 -8.341 1.00 90.00 86 ASN A CA 1
ATOM 687 C C . ASN A 1 86 ? 3.325 -12.455 -9.585 1.00 90.00 86 ASN A C 1
ATOM 689 O O . ASN A 1 86 ? 3.584 -11.253 -9.491 1.00 90.00 86 ASN A O 1
ATOM 693 N N . LEU A 1 87 ? 3.297 -13.071 -10.767 1.00 92.50 87 LEU A N 1
ATOM 694 C CA . LEU A 1 87 ? 3.388 -12.360 -12.043 1.00 92.50 87 LEU A CA 1
ATOM 695 C C . LEU A 1 87 ? 2.168 -11.458 -12.280 1.00 92.50 87 LEU A C 1
ATOM 697 O O . LEU A 1 87 ? 2.347 -10.349 -12.774 1.00 92.50 87 LEU A O 1
ATOM 701 N N . ASN A 1 88 ? 0.969 -11.892 -11.877 1.00 94.56 88 ASN A N 1
ATOM 702 C CA . ASN A 1 88 ? -0.266 -11.125 -12.055 1.00 94.56 88 ASN A CA 1
ATOM 703 C C . ASN A 1 88 ? -0.184 -9.739 -11.407 1.00 94.56 88 ASN A C 1
ATOM 705 O O . ASN A 1 88 ? -0.548 -8.754 -12.035 1.00 94.56 88 ASN A O 1
ATOM 709 N N . GLU A 1 89 ? 0.373 -9.631 -10.204 1.00 94.88 89 GLU A N 1
ATOM 710 C CA . GLU A 1 89 ? 0.594 -8.336 -9.547 1.00 94.88 89 GLU A CA 1
ATOM 711 C C . GLU A 1 89 ? 1.629 -7.471 -10.270 1.00 94.88 89 GLU A C 1
ATOM 713 O O . GLU A 1 89 ? 1.539 -6.250 -10.257 1.00 94.88 89 GLU A O 1
ATOM 718 N N . LYS A 1 90 ? 2.620 -8.083 -10.929 1.00 94.38 90 LYS A N 1
ATOM 719 C CA . LYS A 1 90 ? 3.643 -7.333 -11.673 1.00 94.38 90 LYS A CA 1
ATOM 720 C C . LYS A 1 90 ? 3.078 -6.741 -12.959 1.00 94.38 90 LYS A C 1
ATOM 722 O O . LYS A 1 90 ? 3.496 -5.649 -13.325 1.00 94.38 90 LYS A O 1
ATOM 727 N N . ILE A 1 91 ? 2.161 -7.446 -13.623 1.00 96.12 91 ILE A N 1
ATOM 728 C CA . ILE A 1 91 ? 1.488 -6.974 -14.845 1.00 96.12 91 ILE A CA 1
ATOM 729 C C . ILE A 1 91 ? 0.266 -6.094 -14.537 1.00 96.12 91 ILE A C 1
ATOM 731 O O . ILE A 1 91 ? -0.140 -5.296 -15.378 1.00 96.12 91 ILE A O 1
ATOM 735 N N . ASN A 1 92 ? -0.329 -6.250 -13.350 1.00 97.19 92 ASN A N 1
ATOM 736 C CA . ASN A 1 92 ? -1.446 -5.457 -12.853 1.00 97.19 92 ASN A CA 1
ATOM 737 C C . ASN A 1 92 ? -1.137 -4.922 -11.439 1.00 97.19 92 ASN A C 1
ATOM 739 O O . ASN A 1 92 ? -1.513 -5.552 -10.444 1.00 97.19 92 ASN A O 1
ATOM 743 N N . PRO A 1 93 ? -0.469 -3.759 -11.332 1.00 96.44 93 PRO A N 1
ATOM 744 C CA . PRO A 1 93 ? -0.041 -3.192 -10.059 1.00 96.44 93 PRO A CA 1
ATOM 745 C C . PRO A 1 93 ? -1.196 -2.797 -9.140 1.00 96.44 93 PRO A C 1
ATOM 747 O O . PRO A 1 93 ? -0.969 -2.629 -7.950 1.00 96.44 93 PRO A O 1
ATOM 750 N N . GLU A 1 94 ? -2.428 -2.675 -9.637 1.00 96.50 94 GLU A N 1
ATOM 751 C CA . GLU A 1 94 ? -3.606 -2.436 -8.793 1.00 96.50 94 GLU A CA 1
ATOM 752 C C . GLU A 1 94 ? -3.837 -3.549 -7.767 1.00 96.50 94 GLU A C 1
ATOM 754 O O . GLU A 1 94 ? -4.354 -3.292 -6.682 1.00 96.50 94 GLU A O 1
ATOM 759 N N . LEU A 1 95 ? -3.406 -4.776 -8.075 1.00 97.19 95 LEU A N 1
ATOM 760 C CA . LEU A 1 95 ? -3.575 -5.925 -7.189 1.00 97.19 95 LEU A CA 1
ATOM 761 C C . LEU A 1 95 ? -2.755 -5.810 -5.898 1.00 97.19 95 LEU A C 1
ATOM 763 O O . LEU A 1 95 ? -3.136 -6.413 -4.901 1.00 97.19 95 LEU A O 1
ATOM 767 N N . ILE A 1 96 ? -1.684 -5.003 -5.864 1.00 96.81 96 ILE A N 1
ATOM 768 C CA . ILE A 1 96 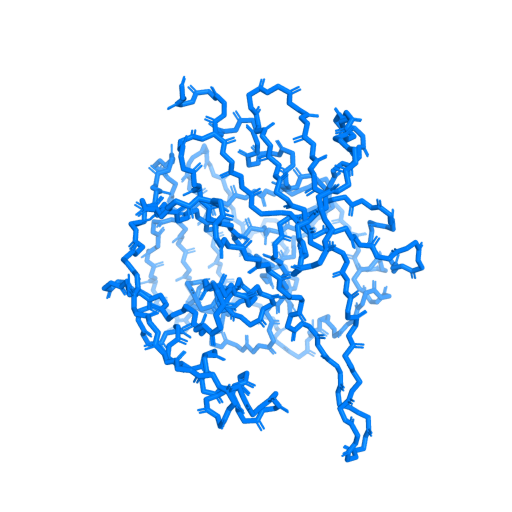? -0.908 -4.794 -4.627 1.00 96.81 96 ILE A CA 1
ATOM 769 C C . ILE A 1 96 ? -1.679 -3.955 -3.590 1.00 96.81 96 ILE A C 1
ATOM 771 O O . ILE A 1 96 ? -1.268 -3.878 -2.436 1.00 96.81 96 ILE A O 1
ATOM 775 N N . ALA A 1 97 ? -2.830 -3.371 -3.955 1.00 97.00 97 ALA A N 1
ATOM 776 C CA . ALA A 1 97 ? -3.748 -2.772 -2.986 1.00 97.00 97 ALA A CA 1
ATOM 777 C C . ALA A 1 97 ? -4.264 -3.792 -1.953 1.00 97.00 97 ALA A C 1
ATOM 779 O O . ALA A 1 97 ? -4.661 -3.382 -0.863 1.00 97.00 97 ALA A O 1
ATOM 780 N N . ARG A 1 98 ? -4.215 -5.101 -2.263 1.00 97.56 98 ARG A N 1
ATOM 781 C CA . ARG A 1 98 ? -4.599 -6.186 -1.346 1.00 97.56 98 ARG A CA 1
ATOM 782 C C . ARG A 1 98 ? -3.879 -6.114 0.002 1.00 97.56 98 ARG A C 1
ATOM 784 O O . ARG A 1 98 ? -4.496 -6.386 1.020 1.00 97.56 98 ARG A O 1
ATOM 791 N N . GLU A 1 99 ? -2.623 -5.650 0.018 1.00 97.12 99 GLU A N 1
ATOM 792 C CA . GLU A 1 99 ? -1.793 -5.582 1.233 1.00 97.12 99 GLU A CA 1
ATOM 793 C C . GLU A 1 99 ? -2.448 -4.703 2.309 1.00 97.12 99 GLU A C 1
ATOM 795 O O . GLU A 1 99 ? -2.400 -5.009 3.495 1.00 97.12 99 GLU A O 1
ATOM 800 N N . LEU A 1 100 ? -3.137 -3.628 1.906 1.00 97.81 100 LEU A N 1
ATOM 801 C CA . LEU A 1 100 ? -3.909 -2.818 2.847 1.00 97.81 100 LEU A CA 1
ATOM 802 C C . LEU A 1 100 ? -5.049 -3.628 3.476 1.00 97.81 100 LEU A C 1
ATOM 804 O O . LEU A 1 100 ? -5.255 -3.551 4.679 1.00 97.81 100 LEU A O 1
ATOM 808 N N . PHE A 1 101 ? -5.804 -4.372 2.671 1.00 97.69 101 PHE A N 1
ATOM 809 C CA . PHE A 1 101 ? -7.011 -5.068 3.123 1.00 97.69 101 PHE A CA 1
ATOM 810 C C . PHE A 1 101 ? -6.712 -6.383 3.855 1.00 97.69 101 PHE A C 1
ATOM 812 O O . PHE A 1 101 ? -7.529 -6.827 4.658 1.00 97.69 101 PHE A O 1
ATOM 819 N N . GLU A 1 102 ? -5.548 -6.982 3.608 1.00 97.00 102 GLU A N 1
ATOM 820 C CA . GLU A 1 102 ? -5.042 -8.145 4.341 1.00 97.00 102 GLU A CA 1
ATOM 821 C C . GLU A 1 102 ? -4.443 -7.756 5.691 1.00 97.00 102 GLU A C 1
ATOM 823 O O . GLU A 1 102 ? -4.707 -8.421 6.692 1.00 97.00 102 GLU A O 1
ATOM 828 N N . GLU A 1 103 ? -3.662 -6.674 5.743 1.00 96.88 103 GLU A N 1
ATOM 829 C CA . GLU A 1 103 ? -2.924 -6.307 6.952 1.00 96.88 103 GLU A CA 1
ATOM 830 C C . GLU A 1 103 ? -3.706 -5.391 7.909 1.00 96.88 103 GLU A C 1
ATOM 832 O O . GLU A 1 103 ? -3.403 -5.366 9.104 1.00 96.88 103 GLU A O 1
ATOM 837 N N . LEU A 1 104 ? -4.692 -4.625 7.431 1.00 97.31 104 LEU A N 1
ATOM 838 C CA . LEU A 1 104 ? -5.467 -3.699 8.262 1.00 97.31 104 LEU A CA 1
ATOM 839 C C . LEU A 1 104 ? -6.902 -4.192 8.460 1.00 97.31 104 LEU A C 1
ATOM 841 O O . LEU A 1 104 ? -7.766 -4.039 7.596 1.00 97.31 104 LEU A O 1
ATOM 845 N N . LEU A 1 105 ? -7.185 -4.696 9.660 1.00 96.62 105 LEU A N 1
ATOM 846 C CA . LEU A 1 105 ? -8.518 -5.151 10.045 1.00 96.62 105 LEU A CA 1
ATOM 847 C C . LEU A 1 105 ? -9.186 -4.092 10.922 1.00 96.62 105 LEU A C 1
ATOM 849 O O . LEU A 1 105 ? -8.787 -3.903 12.071 1.00 96.62 105 LEU A O 1
ATOM 853 N N . ILE A 1 106 ? -10.195 -3.393 10.399 1.00 95.88 106 ILE A N 1
ATOM 854 C CA . ILE A 1 106 ? -10.892 -2.324 11.129 1.00 95.88 106 ILE A CA 1
ATOM 855 C C . ILE A 1 106 ? -12.205 -2.850 11.682 1.00 95.88 106 ILE A C 1
ATOM 857 O O . ILE A 1 106 ? -12.993 -3.469 10.973 1.00 95.88 106 ILE A O 1
ATOM 861 N N . PHE A 1 107 ? -12.473 -2.541 12.938 1.00 94.88 107 PHE A N 1
ATOM 862 C CA . PHE A 1 107 ? -13.708 -2.889 13.611 1.00 94.88 107 PHE A CA 1
ATOM 863 C C . PHE A 1 107 ? -14.386 -1.636 14.133 1.00 94.88 107 PHE A C 1
ATOM 865 O O . PHE A 1 107 ? -13.713 -0.697 14.550 1.00 94.88 107 PHE A O 1
ATOM 872 N N . LYS A 1 108 ? -15.716 -1.663 14.158 1.00 92.88 108 LYS A N 1
ATOM 873 C CA . LYS A 1 108 ? -16.555 -0.679 14.836 1.00 92.88 108 LYS A CA 1
ATOM 874 C C . LYS A 1 108 ? -17.358 -1.391 15.915 1.00 92.88 108 LYS A C 1
ATOM 876 O O . LYS A 1 108 ? -18.169 -2.261 15.595 1.00 92.88 108 LYS A O 1
ATOM 881 N N . ASN A 1 109 ? -17.127 -1.060 17.183 1.00 88.31 109 ASN A N 1
ATOM 882 C CA . ASN A 1 109 ? -17.707 -1.756 18.342 1.00 88.31 109 ASN A CA 1
ATOM 883 C C . ASN A 1 109 ? -17.402 -3.269 18.372 1.00 88.31 109 ASN A C 1
ATOM 885 O O . ASN A 1 109 ? -16.391 -3.692 18.923 1.00 88.31 109 ASN A O 1
ATOM 889 N N . ASN A 1 110 ? -18.265 -4.106 17.791 1.00 89.81 110 ASN A N 1
ATOM 890 C CA . ASN A 1 110 ? -18.025 -5.545 17.634 1.00 89.81 110 ASN A CA 1
ATOM 891 C C . ASN A 1 110 ? -18.258 -6.036 16.196 1.00 89.81 110 ASN A C 1
ATOM 893 O O . ASN A 1 110 ? -18.326 -7.243 15.964 1.00 89.81 110 ASN A O 1
ATOM 897 N N . SER A 1 111 ? -18.371 -5.112 15.245 1.00 95.12 111 SER A N 1
ATOM 898 C CA . SER A 1 111 ? -18.574 -5.403 13.830 1.00 95.12 111 SER A CA 1
ATOM 899 C C . SER A 1 111 ? -17.268 -5.247 13.063 1.00 95.12 111 SER A C 1
ATOM 901 O O . SER A 1 111 ? -16.549 -4.267 13.261 1.00 95.12 111 SER A O 1
ATOM 903 N N . TYR A 1 112 ? -16.964 -6.192 12.179 1.00 96.06 112 TYR A N 1
ATOM 904 C CA . TYR A 1 112 ? -15.851 -6.088 11.242 1.00 96.06 112 TYR A CA 1
ATOM 905 C C . TYR A 1 112 ? -16.276 -5.219 10.055 1.00 96.06 112 TYR A C 1
ATOM 907 O O . TYR A 1 112 ? -17.324 -5.456 9.445 1.00 96.06 112 TYR A O 1
ATOM 915 N N . LEU A 1 113 ? -15.492 -4.181 9.763 1.00 96.50 113 LEU A N 1
ATOM 916 C CA . LEU A 1 113 ? -15.807 -3.238 8.703 1.00 96.50 113 LEU A CA 1
ATOM 917 C C . LEU A 1 113 ? -15.369 -3.770 7.336 1.00 96.50 113 LEU A C 1
ATOM 919 O O . LEU A 1 113 ? -14.179 -3.933 7.073 1.00 96.50 113 LEU A O 1
ATOM 923 N N . TYR A 1 114 ? -16.343 -3.970 6.451 1.00 97.38 114 TYR A N 1
ATOM 924 C CA . TYR A 1 114 ? -16.159 -4.392 5.067 1.00 97.38 114 TYR A CA 1
ATOM 925 C C . TYR A 1 114 ? -16.086 -3.183 4.127 1.00 97.38 114 TYR A C 1
ATOM 927 O O . TYR A 1 114 ? -17.081 -2.457 4.007 1.00 97.38 114 TYR A O 1
ATOM 935 N N . PRO A 1 115 ? -14.951 -2.940 3.449 1.00 97.25 115 PRO A N 1
ATOM 936 C CA . PRO A 1 115 ? -14.833 -1.802 2.554 1.00 97.25 115 PRO A CA 1
ATOM 937 C C . PRO A 1 115 ? -15.574 -2.027 1.232 1.00 97.25 115 PRO A C 1
ATOM 939 O O . PRO A 1 115 ? -15.483 -3.086 0.617 1.00 97.25 115 PRO A O 1
ATOM 942 N N . LEU A 1 116 ? -16.268 -0.996 0.758 1.00 98.00 116 LEU A N 1
ATOM 943 C CA . LEU A 1 116 ? -16.892 -0.955 -0.561 1.00 98.00 116 LEU A CA 1
ATOM 944 C C . LEU A 1 116 ? -16.145 0.031 -1.460 1.00 98.00 116 LEU A C 1
ATOM 946 O O . LEU A 1 116 ? -16.005 1.206 -1.116 1.00 98.00 116 LEU A O 1
ATOM 950 N N . ASN A 1 117 ? -15.665 -0.431 -2.616 1.00 97.88 117 ASN A N 1
ATOM 951 C CA . ASN A 1 117 ? -14.993 0.408 -3.607 1.00 97.88 117 ASN A CA 1
ATOM 952 C C . ASN A 1 117 ? -15.142 -0.158 -5.022 1.00 97.88 117 ASN A C 1
ATOM 954 O O . ASN A 1 117 ? -14.567 -1.193 -5.341 1.00 97.88 117 ASN A O 1
ATOM 958 N N . ASN A 1 118 ? -15.798 0.582 -5.915 1.00 96.25 118 ASN A N 1
ATOM 959 C CA . ASN A 1 118 ? -16.097 0.104 -7.271 1.00 96.25 118 ASN A CA 1
ATOM 960 C C . ASN A 1 118 ? -14.863 -0.316 -8.094 1.00 96.25 118 ASN A C 1
ATOM 962 O O . ASN A 1 118 ? -14.967 -1.220 -8.916 1.00 96.25 118 ASN A O 1
ATOM 966 N N . ARG A 1 119 ? -13.699 0.324 -7.898 1.00 95.31 119 ARG A N 1
ATOM 967 C CA . ARG A 1 119 ? -12.472 0.014 -8.661 1.00 95.31 119 ARG A CA 1
ATOM 968 C C . ARG A 1 119 ? -11.752 -1.216 -8.114 1.00 95.31 119 ARG A C 1
ATOM 970 O O . ARG A 1 119 ? -11.186 -1.977 -8.888 1.00 95.31 119 ARG A O 1
ATOM 977 N N . PHE A 1 120 ? -11.766 -1.397 -6.796 1.00 97.12 120 PHE A N 1
ATOM 978 C CA . PHE A 1 120 ? -10.971 -2.418 -6.110 1.00 97.12 120 PHE A CA 1
ATOM 979 C C . PHE A 1 120 ? -11.812 -3.526 -5.468 1.00 97.12 120 PHE A C 1
ATOM 981 O O . PHE A 1 120 ? -11.253 -4.332 -4.730 1.00 97.12 120 PHE A O 1
ATOM 988 N N . GLN A 1 121 ? -13.120 -3.603 -5.749 1.00 97.69 121 GLN A N 1
ATOM 989 C CA . GLN A 1 121 ? -14.025 -4.519 -5.048 1.00 97.69 121 GLN A CA 1
ATOM 990 C C . GLN A 1 121 ? -13.555 -5.972 -5.124 1.00 97.69 121 GLN A C 1
ATOM 992 O O . GLN A 1 121 ? -13.438 -6.619 -4.098 1.00 97.69 121 GLN A O 1
ATOM 997 N N . VAL A 1 122 ? -13.153 -6.449 -6.306 1.00 97.44 122 VAL A N 1
ATOM 998 C CA . VAL A 1 122 ? -12.642 -7.822 -6.473 1.00 97.44 122 VAL A CA 1
ATOM 999 C C . VAL A 1 122 ? -11.403 -8.084 -5.607 1.00 97.44 122 VAL A C 1
ATOM 1001 O O . VAL A 1 122 ? -11.269 -9.155 -5.020 1.00 97.44 122 VAL A O 1
ATOM 1004 N N . THR A 1 123 ? -10.488 -7.116 -5.511 1.00 97.31 123 THR A N 1
ATOM 1005 C CA . THR A 1 123 ? -9.301 -7.222 -4.649 1.00 97.31 123 THR A CA 1
ATOM 1006 C C . THR A 1 123 ? -9.705 -7.271 -3.178 1.00 97.31 123 THR A C 1
ATOM 1008 O O . THR A 1 123 ? -9.216 -8.126 -2.447 1.00 97.31 123 THR A O 1
ATOM 1011 N N . ILE A 1 124 ? -10.627 -6.397 -2.767 1.00 97.94 124 ILE A N 1
ATOM 1012 C CA . ILE A 1 124 ? -11.157 -6.349 -1.403 1.00 97.94 124 ILE A CA 1
ATOM 1013 C C . ILE A 1 124 ? -11.823 -7.675 -1.034 1.00 97.94 124 ILE A C 1
ATOM 1015 O O . ILE A 1 124 ? -11.484 -8.243 -0.001 1.00 97.94 124 ILE A O 1
ATOM 1019 N N . ASP A 1 125 ? -12.720 -8.187 -1.877 1.00 98.06 125 ASP A N 1
ATOM 1020 C CA . ASP A 1 125 ? -13.466 -9.424 -1.636 1.00 98.06 125 ASP A CA 1
ATOM 1021 C C . ASP A 1 125 ? -12.507 -10.604 -1.418 1.00 98.06 125 ASP A C 1
ATOM 1023 O O . ASP A 1 125 ? -12.667 -11.390 -0.483 1.00 98.06 125 ASP A O 1
ATOM 1027 N N . ASN A 1 126 ? -11.467 -10.707 -2.252 1.00 97.38 126 ASN A N 1
ATOM 1028 C CA . ASN A 1 126 ? -10.457 -11.756 -2.137 1.00 97.38 126 ASN A CA 1
ATOM 1029 C C . ASN A 1 126 ? -9.667 -11.653 -0.827 1.00 97.38 126 ASN A C 1
ATOM 1031 O O . ASN A 1 126 ? -9.556 -12.652 -0.115 1.00 97.38 126 ASN A O 1
ATOM 1035 N N . SER A 1 127 ? -9.175 -10.459 -0.484 1.00 96.81 127 SER A N 1
ATOM 1036 C CA . SER A 1 127 ? -8.460 -10.219 0.775 1.00 96.81 127 SER A CA 1
ATOM 1037 C C . SER A 1 127 ? -9.339 -10.519 1.990 1.00 96.81 127 SER A C 1
ATOM 1039 O O . SER A 1 127 ? -8.902 -11.193 2.920 1.00 96.81 127 SER A O 1
ATOM 1041 N N . PHE A 1 128 ? -10.603 -10.094 1.968 1.00 96.44 128 PHE A N 1
ATOM 1042 C CA . PHE A 1 128 ? -11.544 -10.315 3.066 1.00 96.44 128 PHE A CA 1
ATOM 1043 C C . PHE A 1 128 ? -11.850 -11.803 3.260 1.00 96.44 128 PHE A C 1
ATOM 1045 O O . PHE A 1 128 ? -11.839 -12.294 4.387 1.00 96.44 128 PHE A O 1
ATOM 1052 N N . ASN A 1 129 ? -12.061 -12.542 2.166 1.00 96.06 129 ASN A N 1
ATOM 1053 C CA . ASN A 1 129 ? -12.268 -13.990 2.198 1.00 96.06 129 ASN A CA 1
ATOM 1054 C C . ASN A 1 129 ? -11.029 -14.735 2.714 1.00 96.06 129 ASN A C 1
ATOM 1056 O O . ASN A 1 129 ? -11.151 -15.694 3.482 1.00 96.06 129 ASN A O 1
ATOM 1060 N N . GLU A 1 130 ? -9.830 -14.310 2.307 1.00 95.12 130 GLU A N 1
ATOM 1061 C CA . GLU A 1 130 ? -8.581 -14.897 2.787 1.00 95.12 130 GLU A CA 1
ATOM 1062 C C . GLU A 1 130 ? -8.393 -14.669 4.289 1.00 95.12 130 GLU A C 1
ATOM 1064 O O . GLU A 1 130 ? -8.165 -15.630 5.034 1.00 95.12 130 GLU A O 1
ATOM 1069 N N . VAL A 1 131 ? -8.540 -13.421 4.737 1.00 95.12 131 VAL A N 1
ATOM 1070 C CA . VAL A 1 131 ? -8.465 -13.059 6.152 1.00 95.12 131 VAL A CA 1
ATOM 1071 C C . VAL A 1 131 ? -9.521 -13.824 6.943 1.00 95.12 131 VAL A C 1
ATOM 1073 O O . VAL A 1 131 ? -9.198 -14.429 7.964 1.00 95.12 131 VAL A O 1
ATOM 1076 N N . ASP A 1 132 ? -10.771 -13.874 6.483 1.00 94.81 132 ASP A N 1
ATOM 1077 C CA . ASP A 1 132 ? -11.832 -14.568 7.208 1.00 94.81 132 ASP A CA 1
ATOM 1078 C C . ASP A 1 132 ? -11.568 -16.074 7.329 1.00 94.81 132 ASP A C 1
ATOM 1080 O O . ASP A 1 132 ? -11.764 -16.664 8.393 1.00 94.81 132 ASP A O 1
ATOM 1084 N N . ARG A 1 133 ? -11.014 -16.703 6.287 1.00 94.12 133 ARG A N 1
ATOM 1085 C CA . ARG A 1 133 ? -10.598 -18.111 6.335 1.00 94.12 133 ARG A CA 1
ATOM 1086 C C . ARG A 1 133 ? -9.560 -18.369 7.433 1.00 94.12 133 ARG A C 1
ATOM 1088 O O . ARG A 1 133 ? -9.619 -19.407 8.097 1.00 94.12 133 ARG A O 1
ATOM 1095 N N . ILE A 1 134 ? -8.615 -17.448 7.622 1.00 93.44 134 ILE A N 1
ATOM 1096 C CA . ILE A 1 134 ? -7.508 -17.585 8.580 1.00 93.44 134 ILE A CA 1
ATOM 1097 C C . ILE A 1 134 ? -7.931 -17.193 10.001 1.00 93.44 134 ILE A C 1
ATOM 1099 O O . ILE A 1 134 ? -7.646 -17.908 10.966 1.00 93.44 134 ILE A O 1
ATOM 1103 N N . PHE A 1 135 ? -8.625 -16.067 10.141 1.00 92.25 135 PHE A N 1
ATOM 1104 C CA . PHE A 1 135 ? -8.948 -15.444 11.423 1.00 92.25 135 PHE A CA 1
ATOM 1105 C C . PHE A 1 135 ? -10.352 -15.792 11.936 1.00 92.25 135 PHE A C 1
ATOM 1107 O O . PHE A 1 135 ? -10.601 -15.616 13.129 1.00 92.25 135 PHE A O 1
ATOM 1114 N N . LYS A 1 136 ? -11.237 -16.335 11.085 1.00 93.38 136 LYS A N 1
ATOM 1115 C CA . LYS A 1 136 ? -12.637 -16.692 11.390 1.00 93.38 136 LYS A CA 1
ATOM 1116 C C . LYS A 1 136 ? -13.408 -15.513 11.989 1.00 93.38 136 LYS A C 1
ATOM 1118 O O . LYS A 1 136 ? -14.046 -15.647 13.035 1.00 93.38 136 LYS A O 1
ATOM 1123 N N . ILE A 1 137 ? -13.298 -14.349 11.357 1.00 91.56 137 ILE A N 1
ATOM 1124 C CA . ILE A 1 137 ? -13.825 -13.086 11.882 1.00 91.56 137 ILE A CA 1
ATOM 1125 C C . ILE A 1 137 ? -15.350 -13.067 11.780 1.00 91.56 137 ILE A C 1
ATOM 1127 O O . ILE A 1 137 ? -16.017 -12.797 12.776 1.00 91.56 137 ILE A O 1
ATOM 1131 N N . SER A 1 138 ? -15.899 -13.448 10.626 1.00 89.69 138 SER A N 1
ATOM 1132 C CA . SER A 1 138 ? -17.335 -13.495 10.322 1.00 89.69 138 SER A CA 1
ATOM 1133 C C . SER A 1 138 ? -18.129 -14.408 11.260 1.00 89.69 138 SER A C 1
ATOM 1135 O O . SER A 1 138 ? -19.326 -14.217 11.455 1.00 89.69 138 SER A O 1
ATOM 1137 N N . LYS A 1 139 ? -17.467 -15.384 11.897 1.00 90.25 139 LYS A N 1
ATOM 1138 C CA . LYS A 1 139 ? -18.088 -16.261 12.902 1.00 90.25 139 LYS A CA 1
ATOM 1139 C C . LYS A 1 139 ? -18.324 -15.574 14.244 1.00 90.25 139 LYS A C 1
ATOM 1141 O O . LYS A 1 139 ? -19.189 -16.010 14.995 1.00 90.25 139 LYS A O 1
ATOM 1146 N N . ASN A 1 140 ? -17.529 -14.554 14.561 1.00 91.06 140 ASN A N 1
ATOM 1147 C CA . ASN A 1 140 ? -17.494 -13.916 15.879 1.00 91.06 140 ASN A CA 1
ATOM 1148 C C . ASN A 1 140 ? -17.945 -12.448 15.847 1.00 91.06 140 ASN A C 1
ATOM 1150 O O . ASN A 1 140 ? -18.154 -11.841 16.898 1.00 91.06 140 ASN A O 1
ATOM 1154 N N . HIS A 1 141 ? -18.078 -11.872 14.653 1.00 94.44 141 HIS A N 1
ATOM 1155 C CA . HIS A 1 141 ? -18.356 -10.460 14.440 1.00 94.44 141 HIS A CA 1
ATOM 1156 C C . HIS A 1 141 ? -19.391 -10.283 13.333 1.00 94.44 141 HIS A C 1
ATOM 1158 O O . HIS A 1 141 ? -19.320 -10.938 12.294 1.00 94.44 141 HIS A O 1
ATOM 1164 N N . ALA A 1 142 ? -20.324 -9.353 13.539 1.00 95.88 142 ALA A N 1
ATOM 1165 C CA . ALA A 1 142 ? -21.201 -8.903 12.466 1.00 95.88 142 ALA A CA 1
ATOM 1166 C C . ALA A 1 142 ? -20.383 -8.171 11.392 1.00 95.88 142 ALA A C 1
ATOM 1168 O O . ALA A 1 142 ? -19.362 -7.554 11.699 1.00 95.88 142 ALA A O 1
ATOM 1169 N N . ILE A 1 143 ? -20.837 -8.211 10.141 1.00 96.88 143 ILE A N 1
ATOM 1170 C CA . ILE A 1 143 ? -20.222 -7.444 9.057 1.00 96.88 143 ILE A CA 1
ATOM 1171 C C . ILE A 1 143 ? -20.971 -6.126 8.895 1.00 96.88 143 ILE A C 1
ATOM 1173 O O . ILE A 1 143 ? -22.193 -6.113 8.752 1.00 96.88 143 ILE A O 1
ATOM 1177 N N . GLN A 1 144 ? -20.234 -5.018 8.903 1.00 96.31 144 GLN A N 1
ATOM 1178 C CA . GLN A 1 144 ? -20.772 -3.696 8.606 1.00 96.31 144 GLN A CA 1
ATOM 1179 C C . GLN A 1 144 ? -20.035 -3.102 7.412 1.00 96.31 144 GLN A C 1
ATOM 1181 O O . GLN A 1 144 ? -18.812 -3.042 7.393 1.00 96.31 144 GLN A O 1
ATOM 1186 N N . TYR A 1 145 ? -20.782 -2.624 6.426 1.00 96.19 145 TYR A N 1
ATOM 1187 C CA . TYR A 1 145 ? -20.207 -2.050 5.216 1.00 96.19 145 TYR A CA 1
ATOM 1188 C C . TYR A 1 145 ? -19.855 -0.577 5.402 1.00 96.19 145 TYR A C 1
ATOM 1190 O O . TYR A 1 145 ? -20.563 0.160 6.094 1.00 96.19 145 TYR A O 1
ATOM 1198 N N . TYR A 1 146 ? -18.783 -0.136 4.749 1.00 95.50 146 TYR A N 1
ATOM 1199 C CA . TYR A 1 146 ? -18.425 1.276 4.671 1.00 95.50 146 TYR A CA 1
ATOM 1200 C C . TYR A 1 146 ? -17.825 1.615 3.307 1.00 95.50 146 TYR A C 1
ATOM 1202 O O . TYR A 1 146 ? -17.108 0.817 2.710 1.00 95.50 146 TYR A O 1
ATOM 1210 N N . ASN A 1 147 ? -18.134 2.808 2.802 1.00 96.94 147 ASN A N 1
ATOM 1211 C CA . ASN A 1 147 ? -17.700 3.236 1.476 1.00 96.94 147 ASN A CA 1
ATOM 1212 C C . ASN A 1 147 ? -16.287 3.820 1.522 1.00 96.94 147 ASN A C 1
ATOM 1214 O O . ASN A 1 147 ? -15.985 4.667 2.365 1.00 96.94 147 ASN A O 1
ATOM 1218 N N . LEU A 1 148 ? -15.455 3.403 0.569 1.00 97.38 148 LEU A N 1
ATOM 1219 C CA . LEU A 1 148 ? -14.132 3.954 0.321 1.00 97.38 148 LEU A CA 1
ATOM 1220 C C . LEU A 1 148 ? -14.104 4.723 -0.995 1.00 97.38 148 LEU A C 1
ATOM 1222 O O . LEU A 1 148 ? -14.383 4.177 -2.064 1.00 97.38 148 LEU A O 1
ATOM 1226 N N . GLU A 1 149 ? -13.651 5.968 -0.932 1.00 96.19 149 GLU A N 1
ATOM 1227 C CA . GLU A 1 149 ? -13.365 6.786 -2.108 1.00 96.19 149 GLU A CA 1
ATOM 1228 C C . GLU A 1 149 ? -11.882 6.678 -2.479 1.00 96.19 149 GLU A C 1
ATOM 1230 O O . GLU A 1 149 ? -11.008 6.728 -1.612 1.00 96.19 149 GLU A O 1
ATOM 1235 N N . ASN A 1 150 ? -11.584 6.550 -3.775 1.00 93.69 150 ASN A N 1
ATOM 1236 C CA . ASN A 1 150 ? -10.207 6.577 -4.267 1.00 93.69 150 ASN A CA 1
ATOM 1237 C C . ASN A 1 150 ? -9.693 8.014 -4.277 1.00 93.69 150 ASN A C 1
ATOM 1239 O O . ASN A 1 150 ? -10.270 8.874 -4.942 1.00 93.69 150 ASN A O 1
ATOM 1243 N N . VAL A 1 151 ? -8.573 8.264 -3.607 1.00 91.88 151 VAL A N 1
ATOM 1244 C CA . VAL A 1 151 ? -7.942 9.581 -3.592 1.00 91.88 151 VAL A CA 1
ATOM 1245 C C . VAL A 1 151 ? -6.760 9.567 -4.545 1.00 91.88 151 VAL A C 1
ATOM 1247 O O . VAL A 1 151 ? -5.701 9.011 -4.247 1.00 91.88 151 VAL A O 1
ATOM 1250 N N . ASN A 1 152 ? -6.933 10.197 -5.704 1.00 80.75 152 ASN A N 1
ATOM 1251 C CA . ASN A 1 152 ? -5.844 10.348 -6.652 1.00 80.75 152 ASN A CA 1
ATOM 1252 C C . ASN A 1 152 ? -5.181 11.718 -6.501 1.00 80.75 152 ASN A C 1
ATOM 1254 O O . ASN A 1 152 ? -5.711 12.724 -6.958 1.00 80.75 152 ASN A O 1
ATOM 1258 N N . GLN A 1 153 ? -4.039 11.750 -5.817 1.00 74.56 153 GLN A N 1
ATOM 1259 C CA . GLN A 1 153 ? -3.346 12.996 -5.481 1.00 74.56 153 GLN A CA 1
ATOM 1260 C C . GLN A 1 153 ? -2.448 13.516 -6.610 1.00 74.56 153 GLN A C 1
ATOM 1262 O O . GLN A 1 153 ? -2.091 14.692 -6.620 1.00 74.56 153 GLN A O 1
ATOM 1267 N N . GLN A 1 154 ? -2.025 12.656 -7.542 1.00 75.56 154 GLN A N 1
ATOM 1268 C CA . GLN A 1 154 ? -1.112 13.037 -8.618 1.00 75.56 154 GLN A CA 1
ATOM 1269 C C . GLN A 1 154 ? -1.559 12.429 -9.944 1.00 75.56 154 GLN A C 1
ATOM 1271 O O . GLN A 1 154 ? -1.892 11.251 -10.020 1.00 75.56 154 GLN A O 1
ATOM 1276 N N . ASN A 1 155 ? -1.487 13.217 -11.019 1.00 80.25 155 ASN A N 1
ATOM 1277 C CA . ASN A 1 155 ? -1.674 12.730 -12.387 1.00 80.25 155 ASN A CA 1
ATOM 1278 C C . ASN A 1 155 ? -0.432 11.952 -12.846 1.00 80.25 155 ASN A C 1
ATOM 1280 O O . ASN A 1 155 ? 0.311 12.408 -13.717 1.00 80.25 155 ASN A O 1
ATOM 1284 N N . LYS A 1 156 ? -0.182 10.803 -12.213 1.00 90.69 156 LYS A N 1
ATOM 1285 C CA . LYS A 1 156 ? 0.914 9.886 -12.525 1.00 90.69 156 LYS A CA 1
ATOM 1286 C C . LYS A 1 156 ? 0.405 8.710 -13.341 1.00 90.69 156 LYS A C 1
ATOM 1288 O O . LYS A 1 156 ? -0.581 8.074 -12.982 1.00 90.69 156 LYS A O 1
ATOM 1293 N N . ASN A 1 157 ? 1.118 8.409 -14.418 1.00 94.69 157 ASN A N 1
ATOM 1294 C CA . ASN A 1 157 ? 0.820 7.281 -15.286 1.00 94.69 157 ASN A CA 1
ATOM 1295 C C . ASN A 1 157 ? 1.929 6.236 -15.193 1.00 94.69 157 ASN A C 1
ATOM 1297 O O . ASN A 1 157 ? 3.114 6.568 -15.183 1.00 94.69 157 ASN A O 1
ATOM 1301 N N . ILE A 1 158 ? 1.532 4.973 -15.152 1.00 96.31 158 ILE A N 1
ATOM 1302 C CA . ILE A 1 158 ? 2.426 3.826 -15.229 1.00 96.31 158 ILE A CA 1
ATOM 1303 C C . ILE A 1 158 ? 2.039 3.043 -16.474 1.00 96.31 158 ILE A C 1
ATOM 1305 O O . ILE A 1 158 ? 0.897 2.612 -16.599 1.00 96.31 158 ILE A O 1
ATOM 1309 N N . PHE A 1 159 ? 2.985 2.867 -17.382 1.00 97.31 159 PHE A N 1
ATOM 1310 C CA . PHE A 1 159 ? 2.844 2.059 -18.582 1.00 97.31 159 PHE A CA 1
ATOM 1311 C C . PHE A 1 159 ? 3.568 0.742 -18.348 1.00 97.31 159 PHE A C 1
ATOM 1313 O O . PHE A 1 159 ? 4.748 0.736 -17.992 1.00 97.31 159 PHE A O 1
ATOM 1320 N N . ILE A 1 160 ? 2.857 -0.367 -18.511 1.00 97.62 160 ILE A N 1
ATOM 1321 C CA . ILE A 1 160 ? 3.413 -1.709 -18.365 1.00 97.62 160 ILE A CA 1
ATOM 1322 C C . ILE A 1 160 ? 3.240 -2.442 -19.678 1.00 97.62 160 ILE A C 1
ATOM 1324 O O . ILE A 1 160 ? 2.111 -2.646 -20.128 1.00 97.62 160 ILE A O 1
ATOM 1328 N N . LYS A 1 161 ? 4.356 -2.877 -20.254 1.00 97.75 161 LYS A N 1
ATOM 1329 C CA . LYS A 1 161 ? 4.377 -3.733 -21.432 1.00 97.75 161 LYS A CA 1
ATOM 1330 C C . LYS A 1 161 ? 4.665 -5.172 -21.027 1.00 97.75 161 LYS A C 1
ATOM 1332 O O . LYS A 1 161 ? 5.607 -5.427 -20.280 1.00 97.75 161 LYS A O 1
ATOM 1337 N N . TYR A 1 162 ? 3.830 -6.099 -21.487 1.00 96.94 162 TYR A N 1
ATOM 1338 C CA . TYR A 1 162 ? 3.996 -7.532 -21.272 1.00 96.94 162 TYR A CA 1
ATOM 1339 C C . TYR A 1 162 ? 3.359 -8.334 -22.411 1.00 96.94 162 TYR A C 1
ATOM 1341 O O . TYR A 1 162 ? 2.211 -8.102 -22.795 1.00 96.94 162 TYR A O 1
ATOM 1349 N N . LYS A 1 163 ? 4.101 -9.308 -22.930 1.00 96.06 163 LYS A N 1
ATOM 1350 C CA . LYS A 1 163 ? 3.824 -10.089 -24.139 1.00 96.06 163 LYS A CA 1
ATOM 1351 C C . LYS A 1 163 ? 3.429 -9.208 -25.325 1.00 96.06 163 LYS A C 1
ATOM 1353 O O . LYS A 1 163 ? 2.458 -9.499 -26.020 1.00 96.06 163 LYS A O 1
ATOM 1358 N N . GLY A 1 164 ? 4.152 -8.106 -25.521 1.00 96.44 164 GLY A N 1
ATOM 1359 C CA . GLY A 1 164 ? 3.899 -7.134 -26.584 1.00 96.44 164 GLY A CA 1
ATOM 1360 C C . GLY A 1 164 ? 2.674 -6.235 -26.378 1.00 96.44 164 GLY A C 1
ATOM 1361 O O . GLY A 1 164 ? 2.500 -5.294 -27.147 1.00 96.44 164 GLY A O 1
ATOM 1362 N N . ALA A 1 165 ? 1.848 -6.471 -25.354 1.00 97.19 165 ALA A N 1
ATOM 1363 C CA . ALA A 1 165 ? 0.707 -5.621 -25.031 1.00 97.19 165 ALA A CA 1
ATOM 1364 C C . ALA A 1 165 ? 1.094 -4.565 -23.993 1.00 97.19 165 ALA A C 1
ATOM 1366 O O . ALA A 1 165 ? 1.681 -4.895 -22.963 1.00 97.19 165 ALA A O 1
ATOM 1367 N N . GLU A 1 166 ? 0.719 -3.309 -24.233 1.00 97.75 166 GLU A N 1
ATOM 1368 C CA . GLU A 1 166 ? 0.907 -2.211 -23.285 1.00 97.75 166 GLU A CA 1
ATOM 1369 C C . GLU A 1 166 ? -0.400 -1.885 -22.557 1.00 97.75 166 GLU A C 1
ATOM 1371 O O . GLU A 1 166 ? -1.484 -1.875 -23.146 1.00 97.75 166 GLU A O 1
ATOM 1376 N N . ARG A 1 167 ? -0.299 -1.623 -21.253 1.00 97.81 167 ARG A N 1
ATOM 1377 C CA . ARG A 1 167 ? -1.403 -1.162 -20.410 1.00 97.81 167 ARG A CA 1
ATOM 1378 C C . ARG A 1 167 ? -0.990 0.076 -19.640 1.00 97.81 167 ARG A C 1
ATOM 1380 O O . ARG A 1 167 ? 0.107 0.129 -19.088 1.00 97.81 167 ARG A O 1
ATOM 1387 N N . GLN A 1 168 ? -1.903 1.034 -19.555 1.00 96.88 168 GLN A N 1
ATOM 1388 C CA . GLN A 1 168 ? -1.729 2.249 -18.775 1.00 96.88 168 GLN A CA 1
ATOM 1389 C C . GLN A 1 168 ? -2.519 2.162 -17.468 1.00 96.88 168 GLN A C 1
ATOM 1391 O O . GLN A 1 168 ? -3.694 1.801 -17.457 1.00 96.88 168 GLN A O 1
ATOM 1396 N N . PHE A 1 169 ? -1.880 2.572 -16.379 1.00 95.62 169 PHE A N 1
ATOM 1397 C CA . PHE A 1 169 ? -2.476 2.699 -15.058 1.00 95.62 169 PHE A CA 1
ATOM 1398 C C . PHE A 1 169 ? -2.303 4.125 -14.553 1.00 95.62 169 PHE A C 1
ATOM 1400 O O . PHE A 1 169 ? -1.219 4.697 -14.655 1.00 95.62 169 PHE A O 1
ATOM 1407 N N . ASN A 1 170 ? -3.353 4.685 -13.957 1.00 94.06 170 ASN A N 1
ATOM 1408 C CA . ASN A 1 170 ? -3.262 5.945 -13.230 1.00 94.06 170 ASN A CA 1
ATOM 1409 C C . ASN A 1 170 ? -3.162 5.639 -11.730 1.00 94.06 170 ASN A C 1
ATOM 1411 O O . ASN A 1 170 ? -4.164 5.279 -11.096 1.00 94.06 170 ASN A O 1
ATOM 1415 N N . LEU A 1 171 ? -1.928 5.672 -11.219 1.00 93.31 171 LEU A N 1
ATOM 1416 C CA . LEU A 1 171 ? -1.550 5.232 -9.876 1.00 93.31 171 LEU A CA 1
ATOM 1417 C C . LEU A 1 171 ? -0.440 6.118 -9.308 1.00 93.31 171 LEU A C 1
ATOM 1419 O O . LEU A 1 171 ? 0.530 6.454 -9.993 1.00 93.31 171 LEU A O 1
ATOM 1423 N N . ASN A 1 172 ? -0.538 6.431 -8.015 1.00 93.25 172 ASN A N 1
ATOM 1424 C CA . ASN A 1 172 ? 0.549 7.094 -7.306 1.00 93.25 172 ASN A CA 1
ATOM 1425 C C . ASN A 1 172 ? 1.689 6.099 -7.079 1.00 93.25 172 ASN A C 1
ATOM 1427 O O . ASN A 1 172 ? 1.470 4.964 -6.659 1.00 93.25 172 ASN A O 1
ATOM 1431 N N . TYR A 1 173 ? 2.920 6.543 -7.316 1.00 94.31 173 TYR A N 1
ATOM 1432 C CA . TYR A 1 173 ? 4.110 5.756 -7.020 1.00 94.31 173 TYR A CA 1
ATOM 1433 C C . TYR A 1 173 ? 5.225 6.619 -6.437 1.00 94.31 173 TYR A C 1
ATOM 1435 O O . TYR A 1 173 ? 5.308 7.829 -6.686 1.00 94.31 173 TYR A O 1
ATOM 1443 N N . TYR A 1 174 ? 6.107 5.968 -5.689 1.00 94.25 174 TYR A N 1
ATOM 1444 C CA . TYR A 1 174 ? 7.327 6.527 -5.132 1.00 94.25 174 TYR A CA 1
ATOM 1445 C C . TYR A 1 174 ? 8.496 5.586 -5.403 1.00 94.25 174 TYR A C 1
ATOM 1447 O O . TYR A 1 174 ? 8.389 4.378 -5.214 1.00 94.25 174 TYR A O 1
ATOM 1455 N N . ILE A 1 175 ? 9.623 6.148 -5.824 1.00 93.94 175 ILE A N 1
ATOM 1456 C CA . ILE A 1 175 ? 10.878 5.416 -5.967 1.00 93.94 175 ILE A CA 1
ATOM 1457 C C . ILE A 1 175 ? 11.751 5.830 -4.787 1.00 93.94 175 ILE A C 1
ATOM 1459 O O . ILE A 1 175 ? 12.079 7.010 -4.656 1.00 93.94 175 ILE A O 1
ATOM 1463 N N . ASN A 1 176 ? 12.082 4.880 -3.915 1.00 93.19 176 ASN A N 1
ATOM 1464 C CA . ASN A 1 176 ? 12.882 5.166 -2.724 1.00 93.19 176 ASN A CA 1
ATOM 1465 C C . ASN A 1 176 ? 14.389 5.229 -3.023 1.00 93.19 176 ASN A C 1
ATOM 1467 O O . ASN A 1 176 ? 14.835 4.915 -4.128 1.00 93.19 176 ASN A O 1
ATOM 1471 N N . SER A 1 177 ? 15.185 5.595 -2.015 1.00 92.31 177 SER A N 1
ATOM 1472 C CA . SER A 1 177 ? 16.652 5.681 -2.108 1.00 92.31 177 SER A CA 1
ATOM 1473 C C . SER A 1 177 ? 17.356 4.370 -2.493 1.00 92.31 177 SER A C 1
ATOM 1475 O O . SER A 1 177 ? 18.527 4.385 -2.861 1.00 92.31 177 SER A O 1
ATOM 1477 N N . LYS A 1 178 ? 16.651 3.235 -2.423 1.00 90.44 178 LYS A N 1
ATOM 1478 C CA . LYS A 1 178 ? 17.134 1.895 -2.786 1.00 90.44 178 LYS A CA 1
ATOM 1479 C C . LYS A 1 178 ? 16.598 1.431 -4.143 1.00 90.44 178 LYS A C 1
ATOM 1481 O O . LYS A 1 178 ? 16.628 0.237 -4.416 1.00 90.44 178 LYS A O 1
ATOM 1486 N N . ASN A 1 179 ? 16.089 2.352 -4.966 1.00 91.62 179 ASN A N 1
ATOM 1487 C CA . ASN A 1 179 ? 15.492 2.096 -6.282 1.00 91.62 179 ASN A CA 1
ATOM 1488 C C . ASN A 1 179 ? 14.277 1.151 -6.263 1.00 91.62 179 ASN A C 1
ATOM 1490 O O . ASN A 1 179 ? 13.922 0.563 -7.286 1.00 91.62 179 ASN A O 1
ATOM 1494 N N . ASP A 1 180 ? 13.625 0.988 -5.114 1.00 92.81 180 ASP A N 1
ATOM 1495 C CA . ASP A 1 180 ? 12.420 0.175 -5.007 1.00 92.81 180 ASP A CA 1
ATOM 1496 C C . ASP A 1 180 ? 11.173 1.010 -5.302 1.00 92.81 180 ASP A C 1
ATOM 1498 O O . ASP A 1 180 ? 10.953 2.086 -4.730 1.00 92.81 180 ASP A O 1
ATOM 1502 N N . ILE A 1 181 ? 10.384 0.512 -6.253 1.00 95.44 181 ILE A N 1
ATOM 1503 C CA . ILE A 1 181 ? 9.214 1.188 -6.797 1.00 95.44 181 ILE A CA 1
ATOM 1504 C C . ILE A 1 181 ? 8.005 0.760 -5.979 1.00 95.44 181 ILE A C 1
ATOM 1506 O O . ILE A 1 181 ? 7.560 -0.386 -6.032 1.00 95.44 181 ILE A O 1
ATOM 1510 N N . ASN A 1 182 ? 7.491 1.720 -5.220 1.00 95.94 182 ASN A N 1
ATOM 1511 C CA . ASN A 1 182 ? 6.387 1.560 -4.293 1.00 95.94 182 ASN A CA 1
ATOM 1512 C C . ASN A 1 182 ? 5.128 2.185 -4.902 1.00 95.94 182 ASN A C 1
ATOM 1514 O O . ASN A 1 182 ? 5.082 3.403 -5.077 1.00 95.94 182 ASN A O 1
ATOM 1518 N N . ILE A 1 183 ? 4.111 1.379 -5.202 1.00 96.69 183 ILE A N 1
ATOM 1519 C CA . ILE A 1 183 ? 2.770 1.876 -5.547 1.00 96.69 183 ILE A CA 1
ATOM 1520 C C . ILE A 1 183 ? 2.036 2.232 -4.264 1.00 96.69 183 ILE A C 1
ATOM 1522 O O . ILE A 1 183 ? 2.066 1.475 -3.296 1.00 96.69 183 ILE A O 1
ATOM 1526 N N . ILE A 1 184 ? 1.398 3.396 -4.256 1.00 96.12 184 ILE A N 1
ATOM 1527 C CA . ILE A 1 184 ? 0.774 3.967 -3.069 1.00 96.12 184 ILE A CA 1
ATOM 1528 C C . ILE A 1 184 ? -0.714 4.174 -3.341 1.00 96.12 184 ILE A C 1
ATOM 1530 O O . ILE A 1 184 ? -1.098 4.999 -4.171 1.00 96.12 184 ILE A O 1
ATOM 1534 N N . PHE A 1 185 ? -1.553 3.456 -2.603 1.00 96.81 185 PHE A N 1
ATOM 1535 C CA . PHE A 1 185 ? -3.002 3.622 -2.625 1.00 96.81 185 PHE A CA 1
ATOM 1536 C C . PHE A 1 185 ? -3.449 4.474 -1.445 1.00 96.81 185 PHE A C 1
ATOM 1538 O O . PHE A 1 185 ? -3.016 4.285 -0.307 1.00 96.81 185 PHE A O 1
ATOM 1545 N N . ILE A 1 186 ? -4.325 5.428 -1.732 1.00 96.38 186 ILE A N 1
ATOM 1546 C CA . ILE A 1 186 ? -4.905 6.311 -0.733 1.00 96.38 186 ILE A CA 1
ATOM 1547 C C . ILE A 1 186 ? -6.408 6.220 -0.905 1.00 96.38 186 ILE A C 1
ATOM 1549 O O . ILE A 1 186 ? -6.943 6.550 -1.966 1.00 96.38 186 ILE A O 1
ATOM 1553 N N . PHE A 1 187 ? -7.072 5.770 0.146 1.00 97.19 187 PHE A N 1
ATOM 1554 C CA . PHE A 1 187 ? -8.521 5.748 0.217 1.00 97.19 187 PHE A CA 1
ATOM 1555 C C . PHE A 1 187 ? -8.997 6.786 1.221 1.00 97.19 187 PHE A C 1
ATOM 1557 O O . PHE A 1 187 ? -8.233 7.225 2.080 1.00 97.19 187 PHE A O 1
ATOM 1564 N N . LYS A 1 188 ? -10.261 7.173 1.133 1.00 96.56 188 LYS A N 1
ATOM 1565 C CA . LYS A 1 188 ? -10.903 8.059 2.100 1.00 96.56 188 LYS A CA 1
ATOM 1566 C C . LYS A 1 188 ? -12.207 7.443 2.575 1.00 96.56 188 LYS A C 1
ATOM 1568 O O . LYS A 1 188 ? -12.958 6.903 1.766 1.00 96.56 188 LYS A O 1
ATOM 1573 N N . SER A 1 189 ? -12.460 7.554 3.875 1.00 95.44 189 SER A N 1
ATOM 1574 C CA . SER A 1 189 ? -13.719 7.163 4.498 1.00 95.44 189 SER A CA 1
ATOM 1575 C C . SER A 1 189 ? -14.269 8.283 5.377 1.00 95.44 189 SER A C 1
ATOM 1577 O O . SER A 1 189 ? -13.526 8.987 6.063 1.00 95.44 189 SER A O 1
ATOM 1579 N N . LYS A 1 190 ? -15.597 8.407 5.396 1.00 89.94 190 LYS A N 1
ATOM 1580 C CA . LYS A 1 190 ? -16.342 9.202 6.376 1.00 89.94 190 LYS A CA 1
ATOM 1581 C C . LYS A 1 190 ? -16.884 8.249 7.438 1.00 89.94 190 LYS A C 1
ATOM 1583 O O . LYS A 1 190 ? -18.030 7.814 7.374 1.00 89.94 190 LYS A O 1
ATOM 1588 N N . THR A 1 191 ? -16.037 7.854 8.379 1.00 86.69 191 THR A N 1
ATOM 1589 C CA . THR A 1 191 ? -16.436 7.036 9.532 1.00 86.69 191 THR A CA 1
ATOM 1590 C C . THR A 1 191 ? -15.932 7.709 10.795 1.00 86.69 191 THR A C 1
ATOM 1592 O O . THR A 1 191 ? -14.777 8.119 10.830 1.00 86.69 191 THR A O 1
ATOM 1595 N N . ASP A 1 192 ? -16.803 7.815 11.797 1.00 86.06 192 ASP A N 1
ATOM 1596 C CA . ASP A 1 192 ? -16.463 8.320 13.130 1.00 86.06 192 ASP A CA 1
ATOM 1597 C C . ASP A 1 192 ? -15.411 7.418 13.784 1.00 86.06 192 ASP A C 1
ATOM 1599 O O . ASP A 1 192 ? -15.613 6.204 13.872 1.00 86.06 192 ASP A O 1
ATOM 1603 N N . LEU A 1 193 ? -14.305 8.018 14.220 1.00 88.88 193 LEU A N 1
ATOM 1604 C CA . LEU A 1 193 ? -13.169 7.331 14.827 1.00 88.88 193 LEU A CA 1
ATOM 1605 C C . LEU A 1 193 ? -13.416 6.852 16.266 1.00 88.88 193 LEU A C 1
ATOM 1607 O O . LEU A 1 193 ? -12.717 5.938 16.706 1.00 88.88 193 LEU A O 1
ATOM 1611 N N . ASN A 1 194 ? -14.383 7.423 16.993 1.00 85.00 194 ASN A N 1
ATOM 1612 C CA . ASN A 1 194 ? -14.573 7.180 18.433 1.00 85.00 194 ASN A CA 1
ATOM 1613 C C . ASN A 1 194 ? -14.909 5.722 18.775 1.00 85.00 194 ASN A C 1
ATOM 1615 O O . ASN A 1 194 ? -14.614 5.249 19.870 1.00 85.00 194 ASN A O 1
ATOM 1619 N N . GLU A 1 195 ? -15.516 5.009 17.831 1.00 85.56 195 GLU A N 1
ATOM 1620 C CA . GLU A 1 195 ? -15.957 3.621 17.999 1.00 85.56 195 GLU A CA 1
ATOM 1621 C C . GLU A 1 195 ? -15.075 2.620 17.243 1.00 85.56 195 GLU A C 1
ATOM 1623 O O . GLU A 1 195 ? -15.374 1.419 17.223 1.00 85.56 195 GLU A O 1
ATOM 1628 N N . LEU A 1 196 ? -14.017 3.101 16.579 1.00 91.88 196 LEU A N 1
ATOM 1629 C CA . LEU A 1 196 ? -13.152 2.250 15.779 1.00 91.88 196 LEU A CA 1
ATOM 1630 C C . LEU A 1 196 ? -11.993 1.693 16.594 1.00 91.88 196 LEU A C 1
ATOM 1632 O O . LEU A 1 196 ? -11.425 2.338 17.471 1.00 91.88 196 LEU A O 1
ATOM 1636 N N . TYR A 1 197 ? -11.578 0.493 16.220 1.00 93.31 197 TYR A N 1
ATOM 1637 C CA . TYR A 1 197 ? -10.253 -0.016 16.533 1.00 93.31 197 TYR A CA 1
ATOM 1638 C C . TYR A 1 197 ? -9.710 -0.800 15.343 1.00 93.31 197 TYR A C 1
ATOM 1640 O O . TYR A 1 197 ? -10.459 -1.249 14.477 1.00 93.31 197 TYR A O 1
ATOM 1648 N N . ALA A 1 198 ? -8.392 -0.961 15.304 1.00 94.50 198 ALA A N 1
ATOM 1649 C CA . ALA A 1 198 ? -7.710 -1.705 14.260 1.00 94.50 198 ALA A CA 1
ATOM 1650 C C . ALA A 1 198 ? -6.918 -2.869 14.860 1.00 94.50 198 ALA A C 1
ATOM 1652 O O . ALA A 1 198 ? -6.438 -2.797 15.995 1.00 94.50 198 ALA A O 1
ATOM 1653 N N . ILE A 1 199 ? -6.794 -3.943 14.091 1.00 94.56 199 ILE A N 1
ATOM 1654 C CA . ILE A 1 199 ? -5.966 -5.105 14.398 1.00 94.56 199 ILE A CA 1
ATOM 1655 C C . ILE A 1 199 ? -5.073 -5.379 13.190 1.00 94.56 199 ILE A C 1
ATOM 1657 O O . ILE A 1 199 ? -5.497 -5.229 12.045 1.00 94.56 199 ILE A O 1
ATOM 1661 N N . ASP A 1 200 ? -3.839 -5.786 13.469 1.00 95.62 200 ASP A N 1
ATOM 1662 C CA . ASP A 1 200 ? -2.911 -6.281 12.461 1.00 95.62 200 ASP A CA 1
ATOM 1663 C C . ASP A 1 200 ? -3.355 -7.654 11.931 1.00 95.62 200 ASP A C 1
ATOM 1665 O O . ASP A 1 200 ? -3.490 -8.615 12.696 1.00 95.62 200 ASP A O 1
ATOM 1669 N N . GLY A 1 201 ? -3.580 -7.729 10.625 1.00 95.69 201 GLY A N 1
ATOM 1670 C CA . GLY A 1 201 ? -3.932 -8.949 9.905 1.00 95.69 201 GLY A CA 1
ATOM 1671 C C . GLY A 1 201 ? -2.728 -9.737 9.385 1.00 95.69 201 GLY A C 1
ATOM 1672 O O . GLY A 1 201 ? -2.914 -10.839 8.882 1.00 95.69 201 GLY A O 1
ATOM 1673 N N . GLU A 1 202 ? -1.500 -9.235 9.543 1.00 93.88 202 GLU A N 1
ATOM 1674 C CA . GLU A 1 202 ? -0.288 -9.900 9.049 1.00 93.88 202 GLU A CA 1
ATOM 1675 C C . GLU A 1 202 ? -0.004 -11.227 9.776 1.00 93.88 202 GLU A C 1
ATOM 1677 O O . GLU A 1 202 ? -0.016 -11.328 11.015 1.00 93.88 202 GLU A O 1
ATOM 1682 N N . TYR A 1 203 ? 0.298 -12.265 8.993 1.00 93.44 203 TYR A N 1
ATOM 1683 C CA . TYR A 1 203 ? 0.529 -13.614 9.496 1.00 93.44 203 TYR A CA 1
ATOM 1684 C C . TYR A 1 203 ? 1.524 -14.408 8.640 1.00 93.44 203 TYR A C 1
ATOM 1686 O O . TYR A 1 203 ? 1.724 -14.147 7.459 1.00 93.44 203 TYR A O 1
ATOM 1694 N N . PHE A 1 204 ? 2.110 -15.445 9.238 1.00 90.38 204 PHE A N 1
ATOM 1695 C CA . PHE A 1 204 ? 2.889 -16.464 8.539 1.00 90.38 204 PHE A CA 1
ATOM 1696 C C . PHE A 1 204 ? 2.286 -17.848 8.758 1.00 90.38 204 PHE A C 1
ATOM 1698 O O . PHE A 1 204 ? 1.757 -18.149 9.830 1.00 90.38 204 PHE A O 1
ATOM 1705 N N . ILE A 1 205 ? 2.420 -18.719 7.761 1.00 90.12 205 ILE A N 1
ATOM 1706 C CA . ILE A 1 205 ? 2.091 -20.139 7.888 1.00 90.12 205 ILE A CA 1
ATOM 1707 C C . ILE A 1 205 ? 3.398 -20.925 8.005 1.00 90.12 205 ILE A C 1
ATOM 1709 O O . ILE A 1 205 ? 4.223 -20.905 7.093 1.00 90.12 205 ILE A O 1
ATOM 1713 N N . ILE A 1 206 ? 3.580 -21.630 9.123 1.00 91.50 206 ILE A N 1
ATOM 1714 C CA . ILE A 1 206 ? 4.696 -22.564 9.328 1.00 91.50 206 ILE A CA 1
ATOM 1715 C C . ILE A 1 206 ? 4.113 -23.965 9.520 1.00 91.50 206 ILE A C 1
ATOM 1717 O O . ILE A 1 206 ? 3.526 -24.280 10.560 1.00 91.50 206 ILE A O 1
ATOM 1721 N N . GLY A 1 207 ? 4.245 -24.805 8.491 1.00 92.06 207 GLY A N 1
ATOM 1722 C CA . GLY A 1 207 ? 3.539 -26.085 8.423 1.00 92.06 207 GLY A CA 1
ATOM 1723 C C . GLY A 1 207 ? 2.026 -25.859 8.428 1.00 92.06 207 GLY A C 1
ATOM 1724 O O . GLY A 1 207 ? 1.507 -25.170 7.559 1.00 92.06 207 GLY A O 1
ATOM 1725 N N . ASN A 1 208 ? 1.333 -26.380 9.443 1.00 92.00 208 ASN A N 1
ATOM 1726 C CA . ASN A 1 208 ? -0.118 -26.209 9.615 1.00 92.00 208 ASN A CA 1
ATOM 1727 C C . ASN A 1 208 ? -0.487 -25.134 10.654 1.00 92.00 208 ASN A C 1
ATOM 1729 O O . ASN A 1 208 ? -1.646 -25.037 11.058 1.00 92.00 208 ASN A O 1
ATOM 1733 N N . LYS A 1 209 ? 0.489 -24.360 11.147 1.00 93.69 209 LYS A N 1
ATOM 1734 C CA . LYS A 1 209 ? 0.265 -23.334 12.172 1.00 93.69 209 LYS A CA 1
ATOM 1735 C C . LYS A 1 209 ? 0.254 -21.943 11.555 1.00 93.69 209 LYS A C 1
ATOM 1737 O O . LYS A 1 209 ? 1.174 -21.578 10.830 1.00 93.69 209 LYS A O 1
ATOM 1742 N N . VAL A 1 210 ? -0.759 -21.163 11.923 1.00 93.69 210 VAL A N 1
ATOM 1743 C CA . VAL A 1 210 ? -0.852 -19.728 11.638 1.00 93.69 210 VAL A CA 1
ATOM 1744 C C . VAL A 1 210 ? -0.192 -18.965 12.785 1.00 93.69 210 VAL A C 1
ATOM 1746 O O . VAL A 1 210 ? -0.606 -19.095 13.937 1.00 93.69 210 VAL A O 1
ATOM 1749 N N . ILE A 1 211 ? 0.824 -18.166 12.473 1.00 93.38 211 ILE A N 1
ATOM 1750 C CA . ILE A 1 211 ? 1.533 -17.298 13.415 1.00 93.38 211 ILE A CA 1
ATOM 1751 C C . ILE A 1 211 ? 1.192 -15.852 13.067 1.00 93.38 211 ILE A C 1
ATOM 1753 O O . ILE A 1 211 ? 1.592 -15.361 12.018 1.00 93.38 211 ILE A O 1
ATOM 1757 N N . LYS A 1 212 ? 0.453 -15.175 13.946 1.00 92.88 212 LYS A N 1
ATOM 1758 C CA . LYS A 1 212 ? 0.073 -13.763 13.785 1.00 92.88 212 LYS A CA 1
ATOM 1759 C C . LYS A 1 212 ? 1.192 -12.858 14.288 1.00 92.88 212 LYS A C 1
ATOM 1761 O O . LYS A 1 212 ? 1.758 -13.146 15.345 1.00 92.88 212 LYS A O 1
ATOM 1766 N N . LEU A 1 213 ? 1.480 -11.765 13.581 1.00 90.62 213 LEU A N 1
ATOM 1767 C CA . LEU A 1 213 ? 2.530 -10.831 14.004 1.00 90.62 213 LEU A CA 1
ATOM 1768 C C . LEU A 1 213 ? 2.088 -9.834 15.064 1.00 90.62 213 LEU A C 1
ATOM 1770 O O . LEU A 1 213 ? 2.929 -9.416 15.857 1.00 90.62 213 LEU A O 1
ATOM 1774 N N . ASN A 1 214 ? 0.793 -9.511 15.121 1.00 90.69 214 ASN A N 1
ATOM 1775 C CA . ASN A 1 214 ? 0.208 -8.624 16.129 1.00 90.69 214 ASN A CA 1
ATOM 1776 C C . ASN A 1 214 ? 0.979 -7.298 16.268 1.00 90.69 214 ASN A C 1
ATOM 1778 O O . ASN A 1 214 ? 1.262 -6.848 17.381 1.00 90.69 214 ASN A O 1
ATOM 1782 N N . ARG A 1 215 ? 1.363 -6.692 15.139 1.00 93.50 215 ARG A N 1
ATOM 1783 C CA . ARG A 1 215 ? 2.064 -5.406 15.116 1.00 93.50 215 ARG A CA 1
ATOM 1784 C C . ARG A 1 215 ? 1.160 -4.309 15.671 1.00 93.50 215 ARG A C 1
ATOM 1786 O O . ARG A 1 215 ? -0.064 -4.344 15.548 1.00 93.50 215 ARG A O 1
ATOM 1793 N N . ASP A 1 216 ? 1.783 -3.293 16.253 1.00 93.94 216 ASP A N 1
ATOM 1794 C CA . ASP A 1 216 ? 1.049 -2.153 16.783 1.00 93.94 216 ASP A CA 1
ATOM 1795 C C . ASP A 1 216 ? 0.555 -1.249 15.647 1.00 93.94 216 ASP A C 1
ATOM 1797 O O . ASP A 1 216 ? 1.354 -0.712 14.869 1.00 93.94 216 ASP A O 1
ATOM 1801 N N . ILE A 1 217 ? -0.764 -1.051 15.595 1.00 95.50 217 ILE A N 1
ATOM 1802 C CA . ILE A 1 217 ? -1.421 -0.104 14.693 1.00 95.50 217 ILE A CA 1
ATOM 1803 C C . ILE A 1 217 ? -1.609 1.231 15.406 1.00 95.50 217 ILE A C 1
ATOM 1805 O O . ILE A 1 217 ? -1.938 1.296 16.593 1.00 95.50 217 ILE A O 1
ATOM 1809 N N . TYR A 1 218 ? -1.388 2.312 14.672 1.00 96.25 218 TYR A N 1
ATOM 1810 C CA . TYR A 1 218 ? -1.493 3.675 15.154 1.00 96.25 218 TYR A CA 1
ATOM 1811 C C . TYR A 1 218 ? -2.415 4.479 14.255 1.00 96.25 218 TYR A C 1
ATOM 1813 O O . TYR A 1 218 ? -2.319 4.413 13.030 1.00 96.25 218 TYR A O 1
ATOM 1821 N N . LEU A 1 219 ? -3.251 5.296 14.879 1.00 95.81 219 LEU A N 1
ATOM 1822 C CA . LEU A 1 219 ? -3.954 6.374 14.214 1.00 95.81 219 LEU A CA 1
ATOM 1823 C C . LEU A 1 219 ? -3.057 7.612 14.262 1.00 95.81 219 LEU A C 1
ATOM 1825 O O . LEU A 1 219 ? -2.684 8.082 15.340 1.00 95.81 219 LEU A O 1
ATOM 1829 N N . PHE A 1 220 ? -2.662 8.106 13.096 1.00 97.44 220 PHE A N 1
ATOM 1830 C CA . PHE A 1 220 ? -1.698 9.188 12.948 1.00 97.44 220 PHE A CA 1
ATOM 1831 C C . PHE A 1 220 ? -2.348 10.423 12.344 1.00 97.44 220 PHE A C 1
ATOM 1833 O O . PHE A 1 220 ? -2.849 10.378 11.223 1.00 97.44 220 PHE A O 1
ATOM 1840 N N . ASN A 1 221 ? -2.277 11.538 13.065 1.00 96.75 221 ASN A N 1
ATOM 1841 C CA . ASN A 1 221 ? -2.667 12.841 12.562 1.00 96.75 221 ASN A CA 1
ATOM 1842 C C . ASN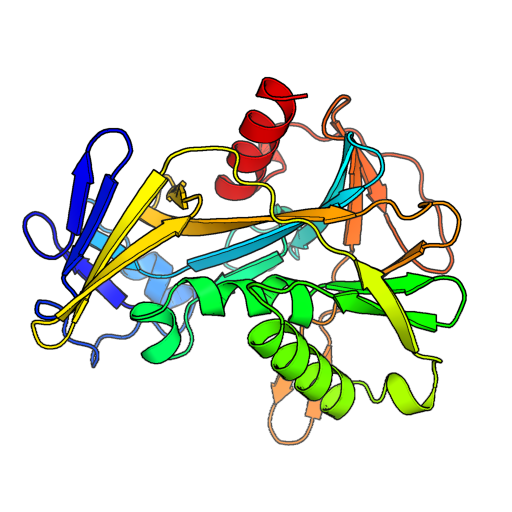 A 1 221 ? -1.507 13.461 11.774 1.00 96.75 221 ASN A C 1
ATOM 1844 O O . ASN A 1 221 ? -0.506 13.918 12.341 1.00 96.75 221 ASN A O 1
ATOM 1848 N N . PHE A 1 222 ? -1.644 13.506 10.452 1.00 96.25 222 PHE A N 1
ATOM 1849 C CA . PHE A 1 222 ? -0.580 14.004 9.582 1.00 96.25 222 PHE A CA 1
ATOM 1850 C C . PHE A 1 222 ? -0.457 15.533 9.566 1.00 96.25 222 PHE A C 1
ATOM 1852 O O . PHE A 1 222 ? 0.545 16.048 9.068 1.00 96.25 222 PHE A O 1
ATOM 1859 N N . LYS A 1 223 ? -1.415 16.279 10.138 1.00 95.44 223 LYS A N 1
ATOM 1860 C CA . LYS A 1 223 ? -1.318 17.743 10.264 1.00 95.44 223 LYS A CA 1
ATOM 1861 C C . LYS A 1 223 ? -0.380 18.151 11.405 1.00 95.44 223 LYS A C 1
ATOM 1863 O O . LYS A 1 223 ? 0.419 19.068 11.222 1.00 95.44 223 LYS A O 1
ATOM 1868 N N . ASN A 1 224 ? -0.423 17.452 12.543 1.00 95.62 224 ASN A N 1
ATOM 1869 C CA . ASN A 1 224 ? 0.351 17.803 13.746 1.00 95.62 224 ASN A CA 1
ATOM 1870 C C . ASN A 1 224 ? 1.436 16.779 14.152 1.00 95.62 224 ASN A C 1
ATOM 1872 O O . ASN A 1 224 ? 2.142 16.999 15.139 1.00 95.62 224 ASN A O 1
ATOM 1876 N N . PHE A 1 225 ? 1.605 15.697 13.384 1.00 96.94 225 PHE A N 1
ATOM 1877 C CA . PHE A 1 225 ? 2.593 14.635 13.618 1.00 96.94 225 PHE A CA 1
ATOM 1878 C C . PHE A 1 225 ? 2.415 13.892 14.950 1.00 96.94 225 PHE A C 1
ATOM 1880 O O . PHE A 1 225 ? 3.390 13.472 15.579 1.00 96.94 225 PHE A O 1
ATOM 1887 N N . GLN A 1 226 ? 1.171 13.706 15.382 1.00 97.12 226 GLN A N 1
ATOM 1888 C CA . GLN A 1 226 ? 0.851 12.910 16.562 1.00 97.12 226 GLN A CA 1
ATOM 1889 C C . GLN A 1 226 ? 0.297 11.546 16.163 1.00 97.12 226 GLN A C 1
ATOM 1891 O O . GLN A 1 226 ? -0.541 11.445 15.273 1.00 97.12 226 GLN A O 1
ATOM 1896 N N . ALA A 1 227 ? 0.756 10.495 16.837 1.00 96.38 227 ALA A N 1
ATOM 1897 C CA . ALA A 1 227 ? 0.233 9.144 16.691 1.00 96.38 227 ALA A CA 1
ATOM 1898 C C . ALA A 1 227 ? -0.337 8.652 18.019 1.00 96.38 227 ALA A C 1
ATOM 1900 O O . ALA A 1 227 ? 0.248 8.881 19.078 1.00 96.38 227 ALA A O 1
ATOM 1901 N N . ILE A 1 228 ? -1.451 7.935 17.958 1.00 94.12 228 ILE A N 1
ATOM 1902 C CA . ILE A 1 228 ? -2.066 7.265 19.102 1.00 94.12 228 ILE A CA 1
ATOM 1903 C C . ILE A 1 228 ? -2.149 5.786 18.754 1.00 94.12 228 ILE A C 1
ATOM 1905 O O . ILE A 1 228 ? -2.607 5.434 17.668 1.00 94.12 228 ILE A O 1
ATOM 1909 N N . LYS A 1 229 ? -1.678 4.914 19.652 1.00 93.06 229 LYS A N 1
ATOM 1910 C CA . LYS A 1 229 ? -1.843 3.469 19.467 1.00 93.06 229 LYS A CA 1
ATOM 1911 C C . LYS A 1 229 ? -3.337 3.163 19.423 1.00 93.06 229 LYS A C 1
ATOM 1913 O O . LYS A 1 229 ? -4.058 3.526 20.348 1.00 93.06 229 LYS A O 1
ATOM 1918 N N . PHE A 1 230 ? -3.782 2.519 18.354 1.00 89.56 230 PHE A N 1
ATOM 1919 C CA . PHE A 1 230 ? -5.192 2.336 18.050 1.00 89.56 230 PHE A CA 1
ATOM 1920 C C . PHE A 1 230 ? -5.572 0.873 18.261 1.00 89.56 230 PHE A C 1
ATOM 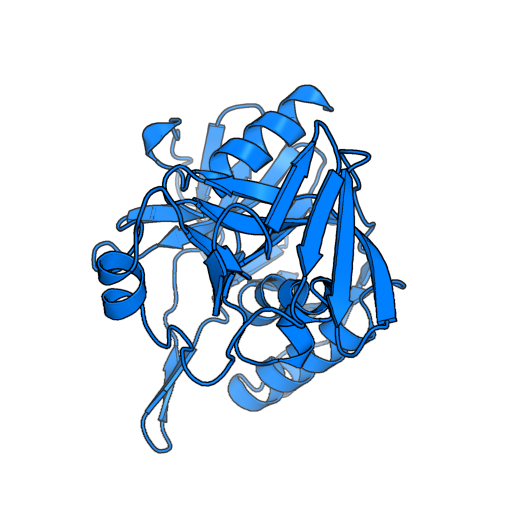1922 O O . PHE A 1 230 ? -5.291 0.018 17.427 1.00 89.56 230 PHE A O 1
ATOM 1929 N N . SER A 1 231 ? -6.144 0.570 19.427 1.00 85.88 231 SER A N 1
ATOM 1930 C CA . SER A 1 231 ? -6.459 -0.797 19.856 1.00 85.88 231 SER A CA 1
ATOM 1931 C C . SER A 1 231 ? -7.749 -0.829 20.672 1.00 85.88 231 SER A C 1
ATOM 1933 O O . SER A 1 231 ? -8.094 0.168 21.301 1.00 85.88 231 SER A O 1
ATOM 1935 N N . LYS A 1 232 ? -8.424 -1.988 20.712 1.00 79.12 232 LYS A N 1
ATOM 1936 C CA . LYS A 1 232 ? -9.760 -2.163 21.318 1.00 79.12 232 LYS A CA 1
ATOM 1937 C C . LYS A 1 232 ? -9.891 -1.634 22.756 1.00 79.12 232 LYS A C 1
ATOM 1939 O O . LYS A 1 232 ? -10.957 -1.167 23.127 1.00 79.12 232 LYS A O 1
ATOM 1944 N N . ASN A 1 233 ? -8.821 -1.703 23.554 1.00 68.62 233 ASN A N 1
ATOM 1945 C CA . ASN A 1 233 ? -8.890 -1.489 25.004 1.00 68.62 233 ASN A CA 1
ATOM 1946 C C . ASN A 1 233 ? -7.991 -0.360 25.532 1.00 68.62 233 ASN A C 1
ATOM 1948 O O . ASN A 1 233 ? -7.873 -0.228 26.743 1.00 68.62 233 ASN A O 1
ATOM 1952 N N . ASN A 1 234 ? -7.312 0.418 24.681 1.00 59.50 234 ASN A N 1
ATOM 1953 C CA . ASN A 1 234 ? -6.354 1.419 25.162 1.00 59.50 234 ASN A CA 1
ATOM 1954 C C . ASN A 1 234 ? -6.202 2.596 24.196 1.00 59.50 234 ASN A C 1
ATOM 1956 O O . ASN A 1 234 ? -5.564 2.457 23.152 1.00 59.50 234 ASN A O 1
ATOM 1960 N N . ILE A 1 235 ? -6.673 3.773 24.615 1.00 62.34 235 ILE A N 1
ATOM 1961 C CA . ILE A 1 235 ? -6.180 5.051 24.097 1.00 62.34 235 ILE A CA 1
ATOM 1962 C C . ILE A 1 235 ? -4.911 5.370 24.888 1.00 62.34 235 ILE A C 1
ATOM 1964 O O . ILE A 1 235 ? -4.957 5.812 26.035 1.00 62.34 235 ILE A O 1
ATOM 1968 N N . GLN A 1 236 ? -3.752 5.076 24.301 1.00 78.06 236 GLN A N 1
ATOM 1969 C CA . GLN A 1 236 ? -2.477 5.471 24.897 1.00 78.06 236 GLN A CA 1
ATOM 1970 C C . GLN A 1 236 ? -2.237 6.973 24.722 1.00 78.06 236 GLN A C 1
ATOM 1972 O O . GLN A 1 236 ? -2.808 7.613 23.838 1.00 78.06 236 GLN A O 1
ATOM 1977 N N . LYS A 1 237 ? -1.340 7.538 25.540 1.00 83.12 237 LYS A N 1
ATOM 1978 C CA . LYS A 1 237 ? -0.863 8.912 25.339 1.00 83.12 237 LYS A CA 1
ATOM 1979 C C . LYS A 1 237 ? -0.343 9.075 23.911 1.00 83.12 237 LYS A C 1
ATOM 1981 O O . LYS A 1 237 ? 0.414 8.235 23.422 1.00 83.12 237 LYS A O 1
ATOM 1986 N N . SER A 1 238 ? -0.722 10.179 23.273 1.00 92.25 238 SER A N 1
ATOM 1987 C CA . SER A 1 238 ? -0.216 10.535 21.952 1.00 92.25 238 SER A CA 1
ATOM 1988 C C . SER A 1 238 ? 1.306 10.659 21.979 1.00 92.25 238 SER A C 1
ATOM 1990 O O . SER A 1 238 ? 1.858 11.338 22.850 1.00 92.25 238 SER A O 1
ATOM 1992 N N . ILE A 1 239 ? 1.975 10.069 20.996 1.00 95.38 239 ILE A N 1
ATOM 1993 C CA . ILE A 1 239 ? 3.407 10.247 20.763 1.00 95.38 239 ILE A CA 1
ATOM 1994 C C . ILE A 1 239 ? 3.616 11.223 19.611 1.00 95.38 239 ILE A C 1
ATOM 1996 O O . ILE A 1 239 ? 2.879 11.207 18.625 1.00 95.38 239 ILE A O 1
ATOM 2000 N N . LYS A 1 240 ? 4.629 12.080 19.727 1.00 97.12 240 LYS A N 1
ATOM 2001 C CA . LYS A 1 240 ? 5.038 12.970 18.641 1.00 97.12 240 LYS A CA 1
ATOM 2002 C C . LYS A 1 240 ? 6.060 12.254 17.769 1.00 97.12 240 LYS A C 1
ATOM 2004 O O . LYS A 1 240 ? 7.073 11.787 18.284 1.00 97.12 240 LYS A O 1
ATOM 2009 N N . LEU A 1 241 ? 5.796 12.193 16.470 1.00 97.50 241 LEU A N 1
ATOM 2010 C CA . LEU A 1 241 ? 6.685 11.585 15.485 1.00 97.50 241 LEU A CA 1
ATOM 2011 C C . LEU A 1 241 ? 7.472 12.657 14.720 1.00 97.50 241 LEU A C 1
ATOM 2013 O O . LEU A 1 241 ? 7.036 13.798 14.564 1.00 97.50 241 LEU A O 1
ATOM 2017 N N . LYS A 1 242 ? 8.643 12.284 14.214 1.00 97.12 242 LYS A N 1
ATOM 2018 C CA . LYS A 1 242 ? 9.515 13.105 13.361 1.00 97.12 242 LYS A CA 1
ATOM 2019 C C . LYS A 1 242 ? 9.849 12.361 12.070 1.00 97.12 242 LYS A C 1
ATOM 2021 O O . LYS A 1 242 ? 9.715 11.148 11.987 1.00 97.12 242 LYS A O 1
ATOM 2026 N N . LYS A 1 243 ? 10.348 13.080 11.057 1.00 96.00 243 LYS A N 1
ATOM 2027 C CA . LYS A 1 243 ? 10.696 12.532 9.725 1.00 96.00 243 LYS A CA 1
ATOM 2028 C C . LYS A 1 243 ? 11.480 11.209 9.774 1.00 96.00 243 LYS A C 1
ATOM 2030 O O . LYS A 1 243 ? 11.207 10.315 8.983 1.00 96.00 243 LYS A O 1
ATOM 2035 N N . GLY A 1 244 ? 12.447 11.090 10.688 1.00 96.50 244 GLY A N 1
ATOM 2036 C CA . GLY A 1 244 ? 13.295 9.898 10.820 1.00 96.50 244 GLY A CA 1
ATOM 2037 C C . GLY A 1 244 ? 12.566 8.633 11.287 1.00 96.50 244 GLY A C 1
ATOM 2038 O O . GLY A 1 244 ? 13.084 7.536 11.079 1.00 9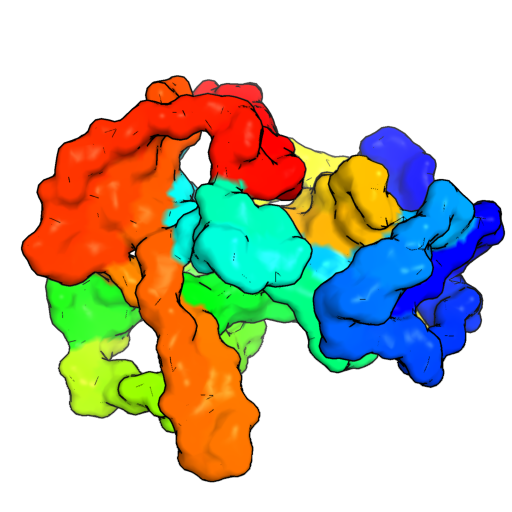6.50 244 GLY A O 1
ATOM 2039 N N . ASP A 1 245 ? 11.369 8.775 11.858 1.00 97.88 245 ASP A N 1
ATOM 2040 C CA . ASP A 1 245 ? 10.601 7.664 12.421 1.00 97.88 245 ASP A CA 1
ATOM 2041 C C . ASP A 1 245 ? 9.841 6.877 11.344 1.00 97.88 245 ASP A C 1
ATOM 2043 O O . ASP A 1 245 ? 9.340 5.792 11.620 1.00 97.88 245 ASP A O 1
ATOM 2047 N N . PHE A 1 246 ? 9.763 7.389 10.114 1.00 98.25 246 PHE A N 1
ATOM 2048 C CA . PHE A 1 246 ? 8.982 6.800 9.028 1.00 98.25 246 PHE A CA 1
ATOM 2049 C C . PHE A 1 246 ? 9.856 6.053 8.010 1.00 98.25 246 PHE A C 1
ATOM 2051 O O . PHE A 1 246 ? 11.037 6.367 7.791 1.00 98.25 246 PHE A O 1
ATOM 2058 N N . THR A 1 247 ? 9.264 5.070 7.330 1.00 97.38 247 THR A N 1
ATOM 2059 C CA . THR A 1 247 ? 9.777 4.584 6.042 1.00 97.38 247 THR A CA 1
ATOM 2060 C C . THR A 1 247 ? 9.724 5.710 5.002 1.00 97.38 247 THR A C 1
ATOM 2062 O O . THR A 1 247 ? 8.910 6.630 5.100 1.00 97.38 247 THR A O 1
ATOM 2065 N N . GLU A 1 248 ? 10.596 5.661 3.989 1.00 97.00 248 GLU A N 1
ATOM 2066 C CA . GLU A 1 248 ? 10.671 6.730 2.979 1.00 97.00 248 GLU A CA 1
ATOM 2067 C C . GLU A 1 248 ? 9.348 6.918 2.224 1.00 97.00 248 GLU A C 1
ATOM 2069 O O . GLU A 1 248 ? 8.880 8.047 2.091 1.00 97.00 248 GLU A O 1
ATOM 2074 N N . HIS A 1 249 ? 8.702 5.823 1.802 1.00 95.88 249 HIS A N 1
ATOM 2075 C CA . HIS A 1 249 ? 7.414 5.887 1.104 1.00 95.88 249 HIS A CA 1
ATOM 2076 C C . HIS A 1 249 ? 6.291 6.430 2.006 1.00 95.88 249 HIS A C 1
ATOM 2078 O O . HIS A 1 249 ? 5.436 7.177 1.537 1.00 95.88 249 HIS A O 1
ATOM 2084 N N . CYS A 1 250 ? 6.307 6.113 3.307 1.00 97.75 250 CYS A N 1
ATOM 2085 C CA . CYS A 1 250 ? 5.313 6.609 4.255 1.00 97.75 250 CYS A CA 1
ATOM 2086 C C . CYS A 1 250 ? 5.480 8.116 4.468 1.00 97.75 250 CYS A C 1
ATOM 2088 O O . CYS A 1 250 ? 4.506 8.864 4.424 1.00 97.75 250 CYS A O 1
ATOM 2090 N N . PHE A 1 251 ? 6.719 8.585 4.646 1.00 97.69 251 PHE A N 1
ATOM 2091 C CA . PHE A 1 251 ? 6.993 10.015 4.781 1.00 97.69 251 PHE A CA 1
ATOM 2092 C C . PHE A 1 251 ? 6.647 10.799 3.506 1.00 97.69 251 PHE A C 1
ATOM 2094 O O . PHE A 1 251 ? 6.131 11.918 3.574 1.00 97.69 251 PHE A O 1
ATOM 2101 N N . TYR A 1 252 ? 6.901 10.202 2.340 1.00 95.62 252 TYR A N 1
ATOM 2102 C CA . TYR A 1 252 ? 6.492 10.753 1.053 1.00 95.62 252 TYR A CA 1
ATOM 2103 C C . TYR A 1 252 ? 4.968 10.918 0.960 1.00 95.62 252 TYR A C 1
ATOM 2105 O O . TYR A 1 252 ? 4.500 12.013 0.647 1.00 95.62 252 TYR A O 1
ATOM 2113 N N . LEU A 1 253 ? 4.196 9.880 1.310 1.00 95.88 253 LEU A N 1
ATOM 2114 C CA . LEU A 1 253 ? 2.732 9.949 1.369 1.00 95.88 253 LEU A CA 1
ATOM 2115 C C . LEU A 1 253 ? 2.259 11.062 2.312 1.00 95.88 253 LEU A C 1
ATOM 2117 O O . LEU A 1 253 ? 1.441 11.882 1.911 1.00 95.88 253 LEU A O 1
ATOM 2121 N N . ILE A 1 254 ? 2.820 11.155 3.520 1.00 96.44 254 ILE A N 1
ATOM 2122 C CA . ILE A 1 254 ? 2.469 12.207 4.491 1.00 96.44 254 ILE A CA 1
ATOM 2123 C C . ILE A 1 254 ? 2.706 13.602 3.900 1.00 96.44 254 ILE A C 1
ATOM 2125 O O . ILE A 1 254 ? 1.888 14.502 4.078 1.00 96.44 254 ILE A O 1
ATOM 2129 N N . THR A 1 255 ? 3.806 13.783 3.169 1.00 94.69 255 THR A N 1
ATOM 2130 C CA . THR A 1 255 ? 4.129 15.059 2.516 1.00 94.69 255 THR A CA 1
ATOM 2131 C C . THR A 1 255 ? 3.100 15.412 1.440 1.00 94.69 255 THR A C 1
ATOM 2133 O O . THR A 1 255 ? 2.655 16.555 1.381 1.00 94.69 255 THR A O 1
ATOM 2136 N N . ILE A 1 256 ? 2.673 14.437 0.628 1.00 92.94 256 ILE A N 1
ATOM 2137 C CA . ILE A 1 256 ? 1.603 14.642 -0.362 1.00 92.94 256 ILE A CA 1
ATOM 2138 C C . ILE A 1 256 ? 0.293 15.021 0.323 1.00 92.94 256 ILE A C 1
ATOM 2140 O O . ILE A 1 256 ? -0.355 15.970 -0.108 1.00 92.94 256 ILE A O 1
ATOM 2144 N N . LEU A 1 257 ? -0.105 14.291 1.368 1.00 94.12 257 LEU A N 1
ATOM 2145 C CA . LEU A 1 257 ? -1.375 14.532 2.049 1.00 94.12 257 LEU A CA 1
ATOM 2146 C C . LEU A 1 257 ? -1.443 15.948 2.619 1.00 94.12 257 LEU A C 1
ATOM 2148 O O . LEU A 1 257 ? -2.443 16.625 2.426 1.00 94.12 257 LEU A O 1
ATOM 2152 N N . ARG A 1 258 ? -0.358 16.425 3.241 1.00 92.94 258 ARG A N 1
ATOM 2153 C CA . ARG A 1 258 ? -0.300 17.778 3.814 1.00 92.94 258 ARG A CA 1
ATOM 2154 C C . ARG A 1 258 ? -0.371 18.891 2.777 1.00 92.94 258 ARG A C 1
ATOM 2156 O O . ARG A 1 258 ? -0.938 19.937 3.065 1.00 92.94 258 ARG A O 1
ATOM 2163 N N . ASN A 1 259 ? 0.216 18.685 1.601 1.00 89.00 259 ASN A N 1
ATOM 2164 C CA . ASN A 1 259 ? 0.246 19.708 0.556 1.00 89.00 259 ASN A CA 1
ATOM 2165 C C . ASN A 1 259 ? -1.109 19.884 -0.151 1.00 89.00 259 ASN A C 1
ATOM 2167 O O . ASN A 1 259 ? -1.287 20.870 -0.856 1.00 89.00 259 ASN A O 1
ATOM 2171 N N . ASN A 1 260 ? -2.041 18.944 0.030 1.00 81.25 260 ASN A N 1
ATOM 2172 C CA . ASN A 1 260 ? -3.357 18.937 -0.614 1.00 81.25 260 ASN A CA 1
ATOM 2173 C C . ASN A 1 260 ? -4.524 19.086 0.390 1.00 81.25 260 ASN A C 1
ATOM 2175 O O . ASN A 1 260 ? -5.667 18.811 0.030 1.00 81.25 260 ASN A O 1
ATOM 2179 N N . SER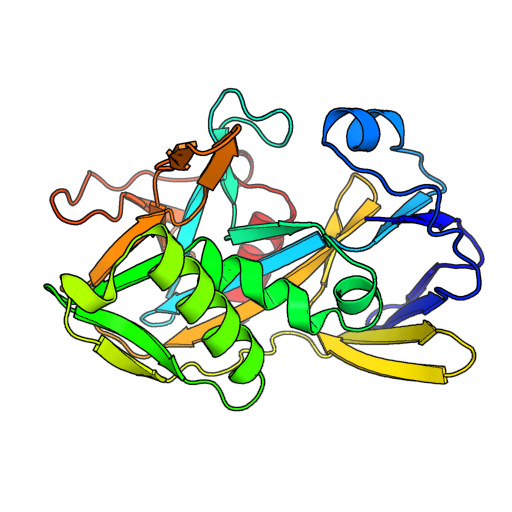 A 1 261 ? -4.242 19.461 1.647 1.00 74.12 261 SER A N 1
ATOM 2180 C CA . SER A 1 261 ? -5.192 19.466 2.784 1.00 74.12 261 SER A CA 1
ATOM 2181 C C . SER A 1 261 ? -5.359 20.810 3.484 1.00 74.12 261 SER A C 1
ATOM 2183 O O . SER A 1 261 ? -4.525 21.698 3.215 1.00 74.12 261 SER A O 1
#

pLDDT: mean 91.67, std 7.46, range [59.5, 98.25]

Sequence (261 aa):
MVLLKKPGSISFNKNQLYVDLDLVEFNNTIKNDKNFKCSIAPENYFWLSGGGTIIFEDNFIFLVKRNSDSILNPGKFSIFTGRSNNLNEKINPELIARELFEELLIFKNNSYLYPLNNRFQVTIDNSFNEVDRIFKISKNHAIQYYNLENVNQQNKNIFIKYKGAERQFNLNYYINSKNDINIIFIFKSKTDLNELYAIDGEYFIIGNKVIKLNRDIYLFNFKNFQAIKFSKNNIQKSIKLKKGDFTEHCFYLITILRNNS

Radius of gyration: 18.23 Å; chains: 1; bounding box: 44×46×52 Å

Foldseek 3Di:
DFKAFPPDQWDDDDFEIEGECVPTDPVPDDPDPVSLVVPQDPGIADPDKEEEWEDEPLFKTKWFQADQPDSPQHRFIEQQMDHDPDVVCRQPVLLRNLSNLQFKFKDFQQATEQEDDPVCNVSSVVSVVVLCVVVVSVVRHHYDYWYKDWDQLDQHWYWYHDPNDIDIDRFDWDQDPSNYIYTYTYIYTHDDLPRMAIWTNDWDDDPNDIGGPGTFMWIAGLQQQWTFGGHDPDRDPIDHDDPSRHDPVRSVVSVSSNVVD

Secondary structure (DSSP, 8-state):
-EEEETTTTEEEETTEEEEEGGG--TTS---SHHHHHHT--TTEEEEEEEEEEEEETTTEEEEEEPPTT-SSSTT-EE-EEEE--SHHHHH-GGGGGHHHHHHEEEEETTEEEEEE-TTTHHHHHHHHHHHHHHH--TTTSEEEEEE-EE---S--EEEEEETTEEEEEE-EEEE-TT-EEEEEEEEEE---GGGEEEEE--EEEETTEEEE--PPEEEEETTTTEEEEEETTEEPPPEEP-GGGB-HHHHHHHHHHHHT-